Protein AF-A0A511ZM54-F1 (afdb_monomer_lite)

InterPro domains:
  IPR003838 ABC3 transporter permease, C-terminal [PF02687] (112-224)
  IPR050250 Macrolide Exporter MacB [PTHR30572] (3-222)

Secondary structure (DSSP, 8-state):
-BHHHHHHTT--TT-EEEEEETTTTEEEEEEE----B--GGG-SS-S----TTSGGGGGS---------S-SGGGHHHHTT-TTS----HHHHHHHHHHHHHHHHHHHHHHHHHHHHHHHHHHHHHHHHHHHHHHHHHHHHHTTT--TTHHHHHHHHHHHHHHHHHHHHHHHHHHHHHHHHHHHH-SSS-----HHHHHHHHHHHHHHHHHHHHHHHHHHHT------S--

pLDDT: mean 70.39, std 11.82, range [33.19, 90.44]

Sequence (231 aa):
MEESFAEEHHIKVGDELPITDLYNYSGYDPLIVSAISNESSLFPFNSIVVDWSEEIADVLNVSEIFVGTDDVDVLQPIISKIPALHFTTKTAELKEDDQMFQQRYVLVIGTLIILIASASFGILQTLMNDILTQQTSYRITRLLGLTQNGMMSVIVWQAFIFVCYGVVFGLTFGIFFTKLLWFVIDPGSSTFIDSTAVLYTVGVLLVLTLICFILQGYKMSRHPLENTEDS

Foldseek 3Di:
DEPVVCVVVVHDQQDWAWDADPVVRDTDGTDGRHDYDNPCVVCVPHRDDDDCPDPVVVVDDDPDDDDDDPDPVVCVVVCVVCVVDDDDDPVNVVVVVVVVVVVVVCVVVVVVVVVVVVVVVVVVVVLVVVVVVVVVVVVVVVVVPDDDPVVVVVSLVVVVVVVVVVLVVVVVVVVVVVVVVCCVPDVPDDDPPVVVVVVVVSVVVVVVVVVVSVVVVVVVVPPDPPDDPDD

Structure (mmCIF, N/CA/C/O backbone):
data_AF-A0A511ZM54-F1
#
_entry.id   AF-A0A511ZM54-F1
#
loop_
_atom_site.group_PDB
_atom_site.id
_atom_site.type_symbol
_atom_site.label_atom_id
_atom_site.label_alt_id
_atom_site.label_comp_id
_atom_site.label_asym_id
_atom_site.label_entity_id
_atom_site.label_seq_id
_atom_site.pdbx_PDB_ins_code
_atom_site.Cartn_x
_atom_site.Cartn_y
_atom_site.Cartn_z
_atom_site.occupancy
_atom_site.B_iso_or_equiv
_atom_site.auth_seq_id
_atom_site.auth_comp_id
_atom_site.auth_asym_id
_atom_site.auth_atom_id
_atom_site.pdbx_PDB_model_num
ATOM 1 N N . MET A 1 1 ? 12.172 5.860 -28.272 1.00 84.19 1 MET A N 1
ATOM 2 C CA . MET A 1 1 ? 12.480 6.825 -27.195 1.00 84.19 1 MET A CA 1
ATOM 3 C C . MET A 1 1 ? 11.195 7.171 -26.460 1.00 84.19 1 MET A C 1
ATOM 5 O O . MET A 1 1 ? 10.146 7.167 -27.095 1.00 84.19 1 MET A O 1
ATOM 9 N N . GLU A 1 2 ? 11.276 7.406 -25.157 1.00 87.56 2 GLU A N 1
ATOM 10 C CA . GLU A 1 2 ? 10.148 7.801 -24.308 1.00 87.56 2 GLU A CA 1
ATOM 11 C C . GLU A 1 2 ? 9.707 9.247 -24.602 1.00 87.56 2 GLU A C 1
ATOM 13 O O . GLU A 1 2 ? 10.547 10.117 -24.838 1.00 87.56 2 GLU A O 1
ATOM 18 N N . GLU A 1 3 ? 8.396 9.509 -24.602 1.00 85.69 3 GLU A N 1
ATOM 19 C CA . GLU A 1 3 ? 7.835 10.842 -24.883 1.00 85.69 3 GLU A CA 1
ATOM 20 C C . GLU A 1 3 ? 8.269 11.898 -23.852 1.00 85.69 3 GLU A C 1
ATOM 22 O O . GLU A 1 3 ? 8.712 12.978 -24.240 1.00 85.69 3 GLU A O 1
ATOM 27 N N . SER A 1 4 ? 8.239 11.565 -22.558 1.00 83.75 4 SER A N 1
ATOM 28 C CA . SER A 1 4 ? 8.621 12.467 -21.457 1.00 83.75 4 SER A CA 1
ATOM 29 C C . SER A 1 4 ? 10.067 12.976 -21.593 1.00 83.75 4 SER A C 1
ATOM 31 O O . SER A 1 4 ? 10.331 14.175 -21.506 1.00 83.75 4 SER A O 1
ATOM 33 N N . PHE A 1 5 ? 10.995 12.066 -21.894 1.00 85.25 5 PHE A N 1
ATOM 34 C CA . PHE A 1 5 ? 12.412 12.355 -22.084 1.00 85.25 5 PHE A CA 1
ATOM 35 C C . PHE A 1 5 ? 12.670 13.175 -23.355 1.00 85.25 5 PHE A C 1
ATOM 37 O O . PHE A 1 5 ? 13.494 14.091 -23.362 1.00 85.25 5 PHE A O 1
ATOM 44 N N . ALA A 1 6 ? 11.952 12.872 -24.441 1.00 86.75 6 ALA A N 1
ATOM 45 C CA . ALA A 1 6 ? 12.067 13.631 -25.681 1.00 86.75 6 ALA A CA 1
ATOM 46 C C . ALA A 1 6 ? 11.595 15.086 -25.507 1.00 86.75 6 ALA A C 1
ATOM 48 O O . ALA A 1 6 ? 12.240 16.002 -26.021 1.00 86.75 6 ALA A O 1
ATOM 49 N N . GLU A 1 7 ? 10.515 15.314 -24.752 1.00 87.81 7 GLU A N 1
ATOM 50 C CA . GLU A 1 7 ? 10.017 16.659 -24.447 1.00 87.81 7 GLU A CA 1
ATOM 51 C C . GLU A 1 7 ? 10.987 17.460 -23.570 1.00 87.81 7 GLU A C 1
ATOM 53 O O . GLU A 1 7 ? 11.271 18.620 -23.886 1.00 87.81 7 GLU A O 1
ATOM 58 N N . GLU A 1 8 ? 11.532 16.842 -22.516 1.00 88.25 8 GLU A N 1
ATOM 59 C CA . GLU A 1 8 ? 12.492 17.471 -21.598 1.00 88.25 8 GLU A CA 1
ATOM 60 C C . GLU A 1 8 ? 13.767 17.930 -22.320 1.00 88.25 8 GLU A C 1
ATOM 62 O O . GLU A 1 8 ? 14.278 19.024 -22.066 1.00 88.25 8 GLU A O 1
ATOM 67 N N . HIS A 1 9 ? 14.254 17.124 -23.266 1.00 86.94 9 HIS A N 1
ATOM 68 C CA . HIS A 1 9 ? 15.491 17.390 -23.999 1.00 86.94 9 HIS A CA 1
ATOM 69 C C . HIS A 1 9 ? 15.284 18.019 -25.385 1.00 86.94 9 HIS A C 1
ATOM 71 O O . HIS A 1 9 ? 16.256 18.230 -26.111 1.00 86.94 9 HIS A O 1
ATOM 77 N N . HIS A 1 10 ? 14.042 18.361 -25.747 1.00 88.38 10 HIS A N 1
ATOM 78 C CA . HIS A 1 10 ? 13.666 18.933 -27.047 1.00 88.38 10 HIS A CA 1
ATOM 79 C C . HIS A 1 10 ? 14.095 18.094 -28.266 1.00 88.38 10 HIS A C 1
ATOM 81 O O . HIS A 1 10 ? 14.380 18.645 -29.332 1.00 88.38 10 HIS A O 1
ATOM 87 N N . ILE A 1 11 ? 14.113 16.770 -28.113 1.00 89.19 11 ILE A N 1
ATOM 88 C CA . ILE A 1 11 ? 14.537 15.811 -29.138 1.00 89.19 11 ILE A CA 1
ATOM 89 C C . ILE A 1 11 ? 13.359 15.488 -30.062 1.00 89.19 11 ILE A C 1
ATOM 91 O O . ILE A 1 11 ? 12.227 15.293 -29.615 1.00 89.19 11 ILE A O 1
ATOM 95 N N . LYS A 1 12 ? 13.619 15.406 -31.367 1.00 90.44 12 LYS A N 1
ATOM 96 C CA . LYS A 1 12 ? 12.629 15.068 -32.395 1.00 90.44 12 LYS A CA 1
ATOM 97 C C . LYS A 1 12 ? 13.003 13.797 -33.145 1.00 90.44 12 LYS A C 1
ATOM 99 O O . LYS A 1 12 ? 14.149 13.360 -33.172 1.00 90.44 12 LYS A O 1
ATOM 104 N N . VAL A 1 13 ? 12.000 13.206 -33.794 1.00 89.44 13 VAL A N 1
ATOM 105 C CA . VAL A 1 13 ? 12.211 12.100 -34.735 1.00 89.44 13 VAL A CA 1
ATOM 106 C C . VAL A 1 13 ? 13.112 12.578 -35.875 1.00 89.44 13 VAL A C 1
ATOM 108 O O . VAL A 1 13 ? 12.825 13.599 -36.502 1.00 89.44 13 VAL A O 1
ATOM 111 N N . GLY A 1 14 ? 14.173 11.822 -36.144 1.00 86.88 14 GLY A N 1
ATOM 112 C CA . GLY A 1 14 ? 15.202 12.143 -37.131 1.00 86.88 14 GLY A CA 1
ATOM 113 C C . GLY A 1 14 ? 16.436 12.854 -36.573 1.00 86.88 14 GLY A C 1
ATOM 114 O O . GLY A 1 14 ? 17.386 13.032 -37.330 1.00 86.88 14 GLY A O 1
ATOM 115 N N . ASP A 1 15 ? 16.456 13.231 -35.291 1.00 89.56 15 ASP A N 1
ATOM 116 C CA . ASP A 1 15 ? 17.650 13.817 -34.675 1.00 89.56 15 ASP A CA 1
ATOM 117 C C . ASP A 1 15 ? 18.744 12.757 -34.462 1.00 89.56 15 ASP A C 1
ATOM 119 O O . ASP A 1 15 ? 18.457 11.593 -34.169 1.00 89.56 15 ASP A O 1
ATOM 123 N N . GLU A 1 16 ? 20.002 13.178 -34.601 1.00 87.81 16 GLU A N 1
ATOM 124 C CA . GLU A 1 16 ? 21.190 12.359 -34.350 1.00 87.81 16 GLU A CA 1
ATOM 125 C C . GLU A 1 16 ? 21.626 12.489 -32.886 1.00 87.81 16 GLU A C 1
ATOM 127 O O . GLU A 1 16 ? 21.896 13.586 -32.389 1.00 87.81 16 GLU A O 1
ATOM 132 N N . LEU A 1 17 ? 21.719 11.356 -32.193 1.00 85.94 17 LEU A N 1
ATOM 133 C CA . LEU A 1 17 ? 22.135 11.269 -30.801 1.00 85.94 17 LEU A CA 1
ATOM 134 C C . LEU A 1 17 ? 23.557 10.713 -30.719 1.00 85.94 17 LEU A C 1
ATOM 136 O O . LEU A 1 17 ? 23.777 9.548 -31.062 1.00 85.94 17 LEU A O 1
ATOM 140 N N . PRO A 1 18 ? 24.534 11.504 -30.241 1.00 82.38 18 PRO A N 1
ATOM 141 C CA . PRO A 1 18 ? 25.882 11.003 -30.041 1.00 82.38 18 PRO A CA 1
ATOM 142 C C . PRO A 1 18 ? 25.887 9.999 -28.886 1.00 82.38 18 PRO A C 1
ATOM 144 O O . PRO A 1 18 ? 25.498 10.331 -27.763 1.00 82.38 18 PRO A O 1
ATOM 147 N N . ILE A 1 19 ? 26.361 8.781 -29.147 1.00 79.81 19 ILE A N 1
ATOM 148 C CA . ILE A 1 19 ? 26.505 7.748 -28.120 1.00 79.81 19 ILE A CA 1
ATOM 149 C C . ILE A 1 19 ? 27.965 7.643 -27.716 1.00 79.81 19 ILE A C 1
ATOM 151 O O . ILE A 1 19 ? 28.860 7.460 -28.537 1.00 79.81 19 ILE A O 1
ATOM 155 N N . THR A 1 20 ? 28.205 7.786 -26.417 1.00 76.00 20 THR A N 1
ATOM 156 C CA . THR A 1 20 ? 29.534 7.646 -25.828 1.00 76.00 20 THR A CA 1
ATOM 157 C C . THR A 1 20 ? 29.461 6.622 -24.715 1.00 76.00 20 THR A C 1
ATOM 159 O O . THR A 1 20 ? 28.685 6.784 -23.772 1.00 76.00 20 THR A O 1
ATOM 162 N N . ASP A 1 21 ? 30.295 5.590 -24.799 1.00 72.12 21 ASP A N 1
ATOM 163 C CA . ASP A 1 21 ? 30.525 4.717 -23.656 1.00 72.12 21 ASP A CA 1
ATOM 164 C C . ASP A 1 21 ? 31.403 5.456 -22.641 1.00 72.12 21 ASP A C 1
ATOM 166 O O . ASP A 1 21 ? 32.579 5.743 -22.882 1.00 72.12 21 ASP A O 1
ATOM 170 N N . LEU A 1 22 ? 30.803 5.785 -21.497 1.00 67.81 22 LEU A N 1
ATOM 171 C CA . LEU A 1 22 ? 31.453 6.501 -20.403 1.00 67.81 22 LEU A CA 1
ATOM 172 C C . LEU A 1 22 ? 32.563 5.681 -19.726 1.00 67.81 22 LEU A C 1
ATOM 174 O O . LEU A 1 22 ? 33.419 6.269 -19.067 1.00 67.81 22 LEU A O 1
ATOM 178 N N . TYR A 1 23 ? 32.570 4.353 -19.877 1.00 65.38 23 TYR A N 1
ATOM 179 C CA . TYR A 1 23 ? 33.580 3.478 -19.282 1.00 65.38 23 TYR A CA 1
ATOM 180 C C . TYR A 1 23 ? 34.820 3.341 -20.164 1.00 65.38 23 TYR A C 1
ATOM 182 O O . TYR A 1 23 ? 35.939 3.430 -19.658 1.00 65.38 23 TYR A O 1
ATOM 190 N N . ASN A 1 24 ? 34.637 3.167 -21.475 1.00 66.94 24 ASN A N 1
ATOM 191 C CA . ASN A 1 24 ? 35.746 2.979 -22.417 1.00 66.94 24 ASN A CA 1
ATOM 192 C C . ASN A 1 24 ? 36.131 4.249 -23.193 1.00 66.94 24 ASN A C 1
ATOM 194 O O . ASN A 1 24 ? 37.024 4.185 -24.039 1.00 66.94 24 ASN A O 1
ATOM 198 N N . TYR A 1 25 ? 35.468 5.390 -22.942 1.00 66.12 25 TYR A N 1
ATOM 199 C CA . TYR A 1 25 ? 35.649 6.657 -23.677 1.00 66.12 25 TYR A CA 1
ATOM 200 C C . TYR A 1 25 ? 35.646 6.473 -25.204 1.00 66.12 25 TYR A C 1
ATOM 202 O O . TYR A 1 25 ? 36.334 7.180 -25.942 1.00 66.12 25 TYR A O 1
ATOM 210 N N . SER A 1 26 ? 34.885 5.486 -25.672 1.00 68.62 26 SER A N 1
ATOM 211 C CA . SER A 1 26 ? 34.759 5.138 -27.081 1.00 68.62 26 SER A CA 1
ATOM 212 C C . SER A 1 26 ? 33.473 5.769 -27.604 1.00 68.62 26 SER A C 1
ATOM 214 O O . SER A 1 26 ? 32.405 5.607 -27.007 1.00 68.62 26 SER A O 1
ATOM 216 N N . GLY A 1 27 ? 33.602 6.567 -28.664 1.00 72.81 27 GLY A N 1
ATOM 217 C CA . GLY A 1 27 ? 32.464 7.147 -29.369 1.00 72.81 27 GLY A CA 1
ATOM 218 C C . GLY A 1 27 ? 31.959 6.159 -30.410 1.00 72.81 27 GLY A C 1
ATOM 219 O O . GLY A 1 27 ? 32.766 5.630 -31.172 1.00 72.81 27 GLY A O 1
ATOM 220 N N . TYR A 1 28 ? 30.652 5.924 -30.421 1.00 78.19 28 TYR A N 1
ATOM 221 C CA . TYR A 1 28 ? 29.984 5.135 -31.453 1.00 78.19 28 TYR A CA 1
ATOM 222 C C . TYR A 1 28 ? 29.366 6.062 -32.490 1.00 78.19 28 TYR A C 1
ATOM 224 O O . TYR A 1 28 ? 29.209 7.266 -32.246 1.00 78.19 28 TYR A O 1
ATOM 232 N N . ASP A 1 29 ? 29.005 5.492 -33.637 1.00 80.81 29 ASP A N 1
ATOM 233 C CA . ASP A 1 29 ? 28.246 6.224 -34.638 1.00 80.81 29 ASP A CA 1
ATOM 234 C C . ASP A 1 29 ? 26.949 6.776 -34.018 1.00 80.81 29 ASP A C 1
ATOM 236 O O . ASP A 1 29 ? 26.305 6.110 -33.195 1.00 80.81 29 ASP A O 1
ATOM 240 N N . PRO A 1 30 ? 26.585 8.030 -34.341 1.00 82.19 30 PRO A N 1
ATOM 241 C CA . PRO A 1 30 ? 25.407 8.653 -33.766 1.00 82.19 30 PRO A CA 1
ATOM 242 C C . PRO A 1 30 ? 24.147 7.891 -34.188 1.00 82.19 30 PRO A C 1
ATOM 244 O O . PRO A 1 30 ? 23.943 7.604 -35.367 1.00 82.19 30 PRO A O 1
ATOM 247 N N . LEU A 1 31 ? 23.277 7.594 -33.221 1.00 85.56 31 LEU A N 1
ATOM 248 C CA . LEU A 1 31 ? 22.010 6.918 -33.489 1.00 85.56 31 LEU A CA 1
ATOM 249 C C . LEU A 1 31 ? 20.928 7.915 -33.881 1.00 85.56 31 LEU A C 1
ATOM 251 O O . LEU A 1 31 ? 20.787 8.972 -33.271 1.00 85.56 31 LEU A O 1
ATOM 255 N N . ILE A 1 32 ? 20.111 7.543 -34.862 1.00 87.31 32 ILE A N 1
ATOM 256 C CA . ILE A 1 32 ? 18.987 8.364 -35.312 1.00 87.31 32 ILE A CA 1
ATOM 257 C C . ILE A 1 32 ? 17.732 8.007 -34.516 1.00 87.31 32 ILE A C 1
ATOM 259 O O . ILE A 1 32 ? 17.353 6.838 -34.386 1.00 87.31 32 ILE A O 1
ATOM 263 N N . VAL A 1 33 ? 17.026 9.028 -34.033 1.00 89.81 33 VAL A N 1
ATOM 264 C CA . VAL A 1 33 ? 15.734 8.848 -33.364 1.00 89.81 33 VAL A CA 1
ATOM 265 C C . VAL A 1 33 ? 14.691 8.376 -34.372 1.00 89.81 33 VAL A C 1
ATOM 267 O O . VAL A 1 33 ? 14.138 9.165 -35.135 1.00 89.81 33 VAL A O 1
ATOM 270 N N . SER A 1 34 ? 14.394 7.078 -34.352 1.00 87.38 34 SER A N 1
ATOM 271 C CA . SER A 1 34 ? 13.437 6.466 -35.282 1.00 87.38 34 SER A CA 1
ATOM 272 C C . SER A 1 34 ? 11.976 6.674 -34.872 1.00 87.38 34 SER A C 1
ATOM 274 O O . SER A 1 34 ? 11.118 6.894 -35.724 1.00 87.38 34 SER A O 1
ATOM 276 N N . ALA A 1 35 ? 11.675 6.614 -33.571 1.00 86.19 35 ALA A N 1
ATOM 277 C CA . ALA A 1 35 ? 10.316 6.763 -33.054 1.00 86.19 35 ALA A CA 1
ATOM 278 C C . ALA A 1 3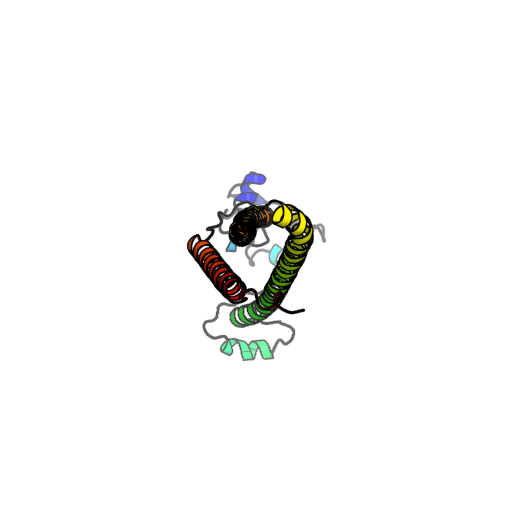5 ? 10.288 7.248 -31.596 1.00 86.19 35 ALA A C 1
ATOM 280 O O . ALA A 1 35 ? 11.153 6.897 -30.780 1.00 86.19 35 ALA A O 1
ATOM 281 N N . ILE A 1 36 ? 9.242 8.010 -31.270 1.00 87.88 36 ILE A N 1
ATOM 282 C CA . ILE A 1 36 ? 8.901 8.457 -29.915 1.00 87.88 36 ILE A CA 1
ATOM 283 C C . ILE A 1 36 ? 7.587 7.770 -29.518 1.00 87.88 36 ILE A C 1
ATOM 285 O O . ILE A 1 36 ? 6.642 7.762 -30.306 1.00 87.88 36 ILE A O 1
ATOM 289 N N . SER A 1 37 ? 7.546 7.150 -28.337 1.00 85.25 37 SER A N 1
ATOM 290 C CA . SER A 1 37 ? 6.389 6.406 -27.826 1.00 85.25 37 SER A CA 1
ATOM 291 C C . SER A 1 37 ? 6.132 6.737 -26.354 1.00 85.25 37 SER A C 1
ATOM 293 O O . SER A 1 37 ? 7.070 6.959 -25.592 1.00 85.25 37 SER A O 1
ATOM 295 N N . ASN A 1 38 ? 4.857 6.735 -25.961 1.00 82.00 38 ASN A N 1
ATOM 296 C CA . ASN A 1 38 ? 4.382 6.900 -24.578 1.00 82.00 38 ASN A CA 1
ATOM 297 C C . ASN A 1 38 ? 3.969 5.559 -23.946 1.00 82.00 38 ASN A C 1
ATOM 299 O O . ASN A 1 38 ? 3.220 5.483 -22.976 1.00 82.00 38 ASN A O 1
ATOM 303 N N . GLU A 1 39 ? 4.369 4.451 -24.559 1.00 79.75 39 GLU A N 1
ATOM 304 C CA . GLU A 1 39 ? 4.009 3.139 -24.055 1.00 79.75 39 GLU A CA 1
ATOM 305 C C . GLU A 1 39 ? 4.904 2.778 -22.862 1.00 79.75 39 GLU A C 1
ATOM 307 O O . GLU A 1 39 ? 6.053 2.372 -23.027 1.00 79.75 39 GLU A O 1
ATOM 312 N N . SER A 1 40 ? 4.372 2.926 -21.646 1.00 70.62 40 SER A N 1
ATOM 313 C CA . SER A 1 40 ? 5.115 2.715 -20.394 1.00 70.62 40 SER A CA 1
ATOM 314 C C . SER A 1 40 ? 5.677 1.299 -20.233 1.00 70.62 40 SER A C 1
ATOM 316 O O . SER A 1 40 ? 6.699 1.117 -19.577 1.00 70.62 40 SER A O 1
ATOM 318 N N . SER A 1 41 ? 5.080 0.290 -20.878 1.00 72.62 41 SER A N 1
ATOM 319 C CA . SER A 1 41 ? 5.619 -1.078 -20.908 1.00 72.62 41 SER A CA 1
ATOM 320 C C . SER A 1 41 ? 6.934 -1.208 -21.675 1.00 72.62 41 SER A C 1
ATOM 322 O O . SER A 1 41 ? 7.675 -2.154 -21.418 1.00 72.62 41 SER A O 1
ATOM 324 N N . LEU A 1 42 ? 7.243 -0.285 -22.591 1.00 71.06 42 LEU A N 1
ATOM 325 C CA . LEU A 1 42 ? 8.518 -0.265 -23.317 1.00 71.06 42 LEU A CA 1
ATOM 326 C C . LEU A 1 42 ? 9.633 0.434 -22.528 1.00 71.06 42 LEU A C 1
ATOM 328 O O . LEU A 1 42 ? 10.807 0.237 -22.834 1.00 71.06 42 LEU A O 1
ATOM 332 N N . PHE A 1 43 ? 9.272 1.224 -21.514 1.00 77.50 43 PHE A N 1
ATOM 333 C CA . PHE A 1 43 ? 10.185 2.088 -20.762 1.00 77.50 43 PHE A CA 1
ATOM 334 C C . PHE A 1 43 ? 10.044 1.909 -19.235 1.00 77.50 43 PHE A C 1
ATOM 336 O O . PHE A 1 43 ? 9.878 2.893 -18.519 1.00 77.50 43 PHE A O 1
ATOM 343 N N . PRO A 1 44 ? 10.100 0.677 -18.680 1.00 66.19 44 PRO A N 1
ATOM 344 C CA . PRO A 1 44 ? 9.903 0.476 -17.242 1.00 66.19 44 PRO A CA 1
ATOM 345 C C . PRO A 1 44 ? 11.028 1.085 -16.389 1.00 66.19 44 PRO A C 1
ATOM 347 O O . PRO A 1 44 ? 10.778 1.530 -15.273 1.00 66.19 44 PRO A O 1
ATOM 350 N N . PHE A 1 45 ? 12.262 1.109 -16.909 1.00 66.19 45 PHE A N 1
ATOM 351 C CA . PHE A 1 45 ? 13.442 1.634 -16.204 1.00 66.19 45 PHE A CA 1
ATOM 352 C C . PHE A 1 45 ? 14.367 2.488 -17.087 1.00 66.19 45 PHE A C 1
ATOM 354 O O . PHE A 1 45 ? 15.339 3.052 -16.587 1.00 66.19 45 PHE A O 1
ATOM 361 N N . ASN A 1 46 ? 14.079 2.585 -18.389 1.00 76.88 46 ASN A N 1
ATOM 362 C CA . ASN A 1 46 ? 14.955 3.199 -19.384 1.00 76.88 46 ASN A CA 1
ATOM 363 C C . ASN A 1 46 ? 14.131 4.121 -20.282 1.00 76.88 46 ASN A C 1
ATOM 365 O O . ASN A 1 46 ? 13.045 3.730 -20.682 1.00 76.88 46 ASN A O 1
ATOM 369 N N . SER A 1 47 ? 14.682 5.263 -20.697 1.00 80.75 47 SER A N 1
ATOM 370 C CA . SER A 1 47 ? 13.998 6.204 -21.606 1.00 80.75 47 SER A CA 1
ATOM 371 C C . SER A 1 47 ? 14.352 6.007 -23.089 1.00 80.75 47 SER A C 1
ATOM 373 O O . SER A 1 47 ? 13.774 6.632 -23.985 1.00 80.75 47 SER A O 1
ATOM 375 N N . ILE A 1 48 ? 15.313 5.124 -23.382 1.00 83.31 48 ILE A N 1
ATOM 376 C CA . ILE A 1 48 ? 15.794 4.832 -24.735 1.00 83.31 48 ILE A CA 1
ATOM 377 C C . ILE A 1 48 ? 15.810 3.318 -24.936 1.00 83.31 48 ILE A C 1
ATOM 379 O O . ILE A 1 48 ? 16.337 2.576 -24.110 1.00 83.31 48 ILE A O 1
ATOM 383 N N . VAL A 1 49 ? 15.239 2.882 -26.059 1.00 84.38 49 VAL A N 1
ATOM 384 C CA . VAL A 1 49 ? 15.326 1.509 -26.560 1.00 84.38 49 VAL A CA 1
ATOM 385 C C . VAL A 1 49 ? 16.070 1.560 -27.883 1.00 84.38 49 VAL A C 1
ATOM 387 O O . VAL A 1 49 ? 15.806 2.442 -28.704 1.00 84.38 49 VAL A O 1
ATOM 390 N N . VAL A 1 50 ? 16.996 0.627 -28.053 1.00 83.88 50 VAL A N 1
ATOM 391 C CA . VAL A 1 50 ? 17.841 0.486 -29.237 1.00 83.88 50 VAL A CA 1
ATOM 392 C C . VAL A 1 50 ? 17.612 -0.907 -29.803 1.00 83.88 50 VAL A C 1
ATOM 394 O O . VAL A 1 50 ? 17.363 -1.848 -29.046 1.00 83.88 50 VAL A O 1
ATOM 397 N N . ASP A 1 51 ? 17.659 -1.025 -31.126 1.00 83.19 51 ASP A N 1
ATOM 398 C CA . ASP A 1 51 ? 17.623 -2.326 -31.780 1.00 83.19 51 ASP A CA 1
ATOM 399 C C . ASP A 1 51 ? 18.895 -3.126 -31.453 1.00 83.19 51 ASP A C 1
ATOM 401 O O . ASP A 1 51 ? 20.006 -2.597 -31.443 1.00 83.19 51 ASP A O 1
ATOM 405 N N . TRP A 1 52 ? 18.729 -4.423 -31.218 1.00 80.62 52 TRP A N 1
ATOM 406 C CA . TRP A 1 52 ? 19.834 -5.352 -30.998 1.00 80.62 52 TRP A CA 1
ATOM 407 C C . TRP A 1 52 ? 20.742 -5.509 -32.225 1.00 80.62 52 TRP A C 1
ATOM 409 O O . TRP A 1 52 ? 21.824 -6.071 -32.098 1.00 80.62 52 TRP A O 1
ATOM 419 N N . SER A 1 53 ? 20.322 -5.043 -33.407 1.00 81.38 53 SER A N 1
ATOM 420 C CA . SER A 1 53 ? 21.159 -5.041 -34.613 1.00 81.38 53 SER A CA 1
ATOM 421 C C . SER A 1 53 ? 22.244 -3.959 -34.646 1.00 81.38 53 SER A C 1
ATOM 423 O O . SER A 1 53 ? 23.081 -3.993 -35.546 1.00 81.38 53 SER A O 1
ATOM 425 N N . GLU A 1 54 ? 22.209 -2.982 -33.738 1.00 81.88 54 GLU A N 1
ATOM 426 C CA . GLU A 1 54 ? 23.165 -1.868 -33.704 1.00 81.88 54 GLU A CA 1
ATOM 427 C C . GLU A 1 54 ? 24.493 -2.259 -33.038 1.00 81.88 54 GLU A C 1
ATOM 429 O O . GLU A 1 54 ? 24.510 -3.027 -32.080 1.00 81.88 54 GLU A O 1
ATOM 434 N N . GLU A 1 55 ? 25.610 -1.664 -33.474 1.00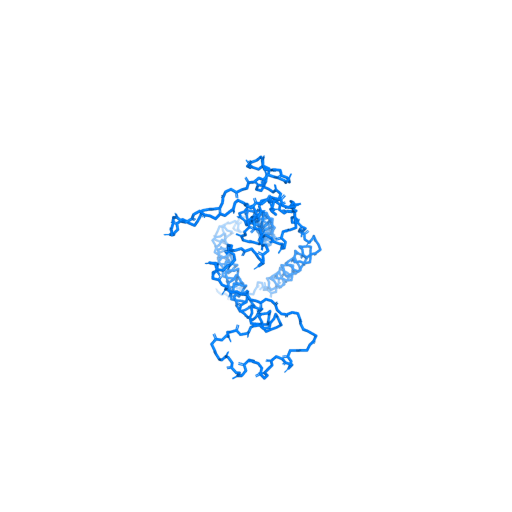 78.38 55 GLU A N 1
ATOM 435 C CA . GLU A 1 55 ? 26.957 -1.956 -32.937 1.00 78.38 55 GLU A CA 1
ATOM 436 C C . GLU A 1 55 ? 27.057 -1.699 -31.425 1.00 78.38 55 GLU A C 1
ATOM 438 O O . GLU A 1 55 ? 27.768 -2.396 -30.701 1.00 78.38 55 GLU A O 1
ATOM 443 N N . ILE A 1 56 ? 26.286 -0.737 -30.911 1.00 75.69 56 ILE A N 1
ATOM 444 C CA . ILE A 1 56 ? 26.268 -0.445 -29.476 1.00 75.69 56 ILE A CA 1
ATOM 445 C C . ILE A 1 56 ? 25.698 -1.596 -28.639 1.00 75.69 56 ILE A C 1
ATOM 447 O O . ILE A 1 56 ? 26.003 -1.684 -27.450 1.00 75.69 56 ILE A O 1
ATOM 451 N N . ALA A 1 57 ? 24.892 -2.480 -29.234 1.00 75.88 57 ALA A N 1
ATOM 452 C CA . ALA A 1 57 ? 24.309 -3.619 -28.541 1.00 75.88 57 ALA A CA 1
ATOM 453 C C . ALA A 1 57 ? 25.368 -4.667 -28.161 1.00 75.88 57 ALA A C 1
ATOM 455 O O . ALA A 1 57 ? 25.221 -5.321 -27.131 1.00 75.88 57 ALA A O 1
ATOM 456 N N . ASP A 1 58 ? 26.475 -4.761 -28.908 1.00 75.06 58 ASP A N 1
ATOM 457 C CA . ASP A 1 58 ? 27.571 -5.702 -28.628 1.00 75.06 58 ASP A CA 1
ATOM 458 C C . ASP A 1 58 ? 28.322 -5.381 -27.324 1.00 75.06 58 ASP A C 1
ATOM 460 O O . ASP A 1 58 ? 28.956 -6.254 -26.727 1.00 75.06 58 ASP A O 1
ATOM 464 N N . VAL A 1 59 ? 28.253 -4.128 -26.864 1.00 72.06 59 VAL A N 1
ATOM 465 C CA . VAL A 1 59 ? 28.914 -3.668 -25.630 1.00 72.06 59 VAL A CA 1
ATOM 466 C C . VAL A 1 59 ? 27.966 -3.690 -24.429 1.00 72.06 59 VAL A C 1
ATOM 468 O O . VAL A 1 59 ? 28.403 -3.635 -23.276 1.00 72.06 59 VAL A O 1
ATOM 471 N N . LEU A 1 60 ? 26.662 -3.829 -24.670 1.00 72.75 60 LEU A N 1
ATOM 472 C CA . LEU A 1 60 ? 25.676 -3.971 -23.609 1.00 72.75 60 LEU A CA 1
ATOM 473 C C . LEU A 1 60 ? 25.675 -5.410 -23.084 1.00 72.75 60 LEU A C 1
ATOM 475 O O . LEU A 1 60 ? 25.476 -6.378 -23.817 1.00 72.75 60 LEU A O 1
ATOM 479 N N . ASN A 1 61 ? 25.851 -5.562 -21.771 1.00 68.50 61 ASN A N 1
ATOM 480 C CA . ASN A 1 61 ? 25.667 -6.859 -21.132 1.00 68.50 61 ASN A CA 1
ATOM 481 C C . ASN A 1 61 ? 24.194 -7.270 -21.222 1.00 68.50 61 ASN A C 1
ATOM 483 O O . ASN A 1 61 ? 23.321 -6.596 -20.673 1.00 68.50 61 ASN A O 1
ATOM 487 N N . VAL A 1 62 ? 23.933 -8.411 -21.860 1.00 68.31 62 VAL A N 1
ATOM 488 C CA . VAL A 1 62 ? 22.608 -9.038 -21.869 1.00 68.31 62 VAL A CA 1
ATOM 489 C C . VAL A 1 62 ? 22.260 -9.455 -20.440 1.00 68.31 62 VAL A C 1
ATOM 491 O O . VAL A 1 62 ? 22.856 -10.388 -19.900 1.00 68.31 62 VAL A O 1
ATOM 494 N N . SER A 1 63 ? 21.300 -8.772 -19.820 1.00 68.00 63 SER A N 1
ATOM 495 C CA . SER A 1 63 ? 20.792 -9.146 -18.497 1.00 68.00 63 SER A CA 1
ATOM 496 C C . SER A 1 63 ? 19.652 -10.157 -18.579 1.00 68.00 63 SER A C 1
ATOM 498 O O . SER A 1 63 ? 19.573 -11.059 -17.750 1.00 68.00 63 SER A O 1
ATOM 500 N N . GLU A 1 64 ? 18.773 -10.014 -19.573 1.00 71.12 64 GLU A N 1
ATOM 501 C CA . GLU A 1 64 ? 17.533 -10.778 -19.675 1.00 71.12 64 GLU A CA 1
ATOM 502 C C . GLU A 1 64 ? 17.144 -11.009 -21.140 1.00 71.12 64 GLU A C 1
ATOM 504 O O . GLU A 1 64 ? 17.354 -10.149 -21.997 1.00 71.12 64 GLU A O 1
ATOM 509 N N . ILE A 1 65 ? 16.582 -12.186 -21.432 1.00 74.94 65 ILE A N 1
ATOM 510 C CA . ILE A 1 65 ? 16.106 -12.563 -22.766 1.00 74.94 65 ILE A CA 1
ATOM 511 C C . ILE A 1 65 ? 14.680 -13.086 -22.635 1.00 74.94 65 ILE A C 1
ATOM 513 O O . ILE A 1 65 ? 14.438 -14.112 -21.997 1.00 74.94 65 ILE A O 1
ATOM 517 N N . PHE A 1 66 ? 13.741 -12.415 -23.296 1.00 75.12 66 PHE A N 1
ATOM 518 C CA . PHE A 1 66 ? 12.351 -12.850 -23.351 1.00 75.12 66 PHE A CA 1
ATOM 519 C C . PHE A 1 66 ? 12.143 -13.816 -24.515 1.00 75.12 66 PHE A C 1
ATOM 521 O O . PHE A 1 66 ? 12.396 -13.484 -25.672 1.00 75.12 66 PHE A O 1
ATOM 528 N N . VAL A 1 67 ? 11.643 -15.013 -24.212 1.00 77.38 67 VAL A N 1
ATOM 529 C CA . VAL A 1 67 ? 11.285 -16.017 -25.219 1.00 77.38 67 VAL A CA 1
ATOM 530 C C . VAL A 1 67 ? 9.784 -16.264 -25.153 1.00 77.38 67 VAL A C 1
ATOM 532 O O . VAL A 1 67 ? 9.269 -16.761 -24.153 1.00 77.38 67 VAL A O 1
ATOM 535 N N . GLY A 1 68 ? 9.076 -15.918 -26.228 1.00 76.56 68 GLY A N 1
ATOM 536 C CA . GLY A 1 68 ? 7.671 -16.273 -26.397 1.00 76.56 68 GLY A CA 1
ATOM 537 C C . GLY A 1 68 ? 7.548 -17.724 -26.852 1.00 76.56 68 GLY A C 1
ATOM 538 O O . GLY A 1 68 ? 7.988 -18.061 -27.948 1.00 76.56 68 GLY A O 1
ATOM 539 N N . THR A 1 69 ? 6.958 -18.579 -26.021 1.00 75.81 69 THR A N 1
ATOM 540 C CA . THR A 1 69 ? 6.615 -19.959 -26.387 1.00 75.81 69 THR A CA 1
ATOM 541 C C . THR A 1 69 ? 5.231 -20.307 -25.856 1.00 75.81 69 THR A C 1
ATOM 543 O O . THR A 1 69 ? 4.876 -19.906 -24.746 1.00 75.81 69 THR A O 1
ATOM 546 N N . ASP A 1 70 ? 4.463 -21.063 -26.638 1.00 75.62 70 ASP A N 1
ATOM 547 C CA . ASP A 1 70 ? 3.177 -21.619 -26.202 1.00 75.62 70 ASP A CA 1
ATOM 548 C C . ASP A 1 70 ? 3.374 -22.807 -25.245 1.00 75.62 70 ASP A C 1
ATOM 550 O O . ASP A 1 70 ? 2.505 -23.102 -24.425 1.00 75.62 70 ASP A O 1
ATOM 554 N N . ASP A 1 71 ? 4.529 -23.476 -25.335 1.00 74.69 71 ASP A N 1
ATOM 555 C CA . ASP A 1 71 ? 4.875 -24.647 -24.536 1.00 74.69 71 ASP A CA 1
ATOM 556 C C . ASP A 1 71 ? 6.281 -24.495 -23.933 1.00 74.69 71 ASP A C 1
ATOM 558 O O . ASP A 1 71 ? 7.292 -24.385 -24.636 1.00 74.69 71 ASP A O 1
ATOM 562 N N . VAL A 1 72 ? 6.334 -24.453 -22.601 1.00 70.31 72 VAL A N 1
ATOM 563 C CA . VAL A 1 72 ? 7.565 -24.285 -21.815 1.00 70.31 72 VAL A CA 1
ATOM 564 C C . VAL A 1 72 ? 8.385 -25.581 -21.800 1.00 70.31 72 VAL A C 1
ATOM 566 O O . VAL A 1 72 ? 9.610 -25.535 -21.658 1.00 70.31 72 VAL A O 1
ATOM 569 N N . ASP A 1 73 ? 7.752 -26.737 -22.019 1.00 74.19 73 ASP A N 1
ATOM 570 C CA . ASP A 1 73 ? 8.421 -28.041 -21.988 1.00 74.19 73 ASP A CA 1
ATOM 571 C C . ASP A 1 73 ? 9.412 -28.205 -23.150 1.00 74.19 73 ASP A C 1
ATOM 573 O O . ASP A 1 73 ? 10.428 -28.896 -23.028 1.00 74.19 73 ASP A O 1
ATOM 577 N N . VAL A 1 74 ? 9.193 -27.482 -24.253 1.00 74.38 74 VAL A N 1
ATOM 578 C CA . VAL A 1 74 ? 10.096 -27.439 -25.415 1.00 74.38 74 VAL A CA 1
ATOM 579 C C . VAL A 1 74 ? 11.455 -26.816 -25.064 1.00 74.38 74 VAL A C 1
ATOM 581 O O . VAL A 1 74 ? 12.470 -27.151 -25.680 1.00 74.38 74 VAL A O 1
ATOM 584 N N . LEU A 1 75 ? 11.509 -25.954 -24.043 1.00 72.69 75 LEU A N 1
ATOM 585 C CA . LEU A 1 75 ? 12.739 -25.286 -23.611 1.00 72.69 75 LEU A CA 1
ATOM 586 C C . LEU A 1 75 ? 13.551 -26.120 -22.606 1.00 72.69 75 LEU A C 1
ATOM 588 O O . LEU A 1 75 ? 14.762 -25.933 -22.515 1.00 72.69 75 LEU A O 1
ATOM 592 N N . GLN A 1 76 ? 12.949 -27.102 -21.924 1.00 72.56 76 GLN A N 1
ATOM 593 C CA . GLN A 1 76 ? 13.620 -27.995 -20.958 1.00 72.56 76 GLN A CA 1
ATOM 594 C C . GLN A 1 76 ? 14.929 -28.643 -21.462 1.00 72.56 76 GLN A C 1
ATOM 596 O O . GLN A 1 76 ? 15.940 -28.596 -20.752 1.00 72.56 76 GLN A O 1
ATOM 601 N N . PRO A 1 77 ? 15.000 -29.208 -22.685 1.00 73.44 77 PRO A N 1
ATOM 602 C CA . PRO A 1 77 ? 16.251 -29.765 -23.200 1.00 73.44 77 PRO A CA 1
ATOM 603 C C . PRO A 1 77 ? 17.335 -28.706 -23.458 1.00 73.44 77 PRO A C 1
ATOM 605 O O . PRO A 1 77 ? 18.519 -29.038 -23.408 1.00 73.44 77 PRO A O 1
ATOM 608 N N . ILE A 1 78 ? 16.967 -27.446 -23.704 1.00 72.50 78 ILE A N 1
ATOM 609 C CA . ILE A 1 78 ? 17.909 -26.325 -23.859 1.00 72.50 78 ILE A CA 1
ATOM 610 C C . ILE A 1 78 ? 18.385 -25.856 -22.478 1.00 72.50 78 ILE A C 1
ATOM 612 O O . ILE A 1 78 ? 19.589 -25.702 -22.272 1.00 72.50 78 ILE A O 1
ATOM 616 N N . ILE A 1 79 ? 17.463 -25.755 -21.515 1.00 68.56 79 ILE A N 1
ATOM 617 C CA . ILE A 1 79 ? 17.737 -25.419 -20.109 1.00 68.56 79 ILE A CA 1
ATOM 618 C C . ILE A 1 79 ? 18.770 -26.386 -19.519 1.00 68.56 79 ILE A C 1
ATOM 620 O O . ILE A 1 79 ? 19.773 -25.970 -18.945 1.00 68.56 79 ILE A O 1
ATOM 624 N N . SER A 1 80 ? 18.588 -27.691 -19.742 1.00 69.88 80 SER A N 1
ATOM 625 C CA . SER A 1 80 ? 19.505 -28.719 -19.228 1.00 69.88 80 SER A CA 1
ATOM 626 C C . SER A 1 80 ? 20.935 -28.627 -19.781 1.00 69.88 80 SER A C 1
ATOM 628 O O . SER A 1 80 ? 21.874 -29.108 -19.146 1.00 69.88 80 SER A O 1
ATOM 630 N N . LYS A 1 81 ? 21.121 -28.013 -20.958 1.00 78.38 81 LYS A N 1
ATOM 631 C CA . LYS A 1 81 ? 22.428 -27.875 -21.617 1.00 78.38 81 LYS A CA 1
ATOM 632 C C . LYS A 1 81 ? 23.197 -26.632 -21.176 1.00 78.38 81 LYS A C 1
ATOM 634 O O . LYS A 1 81 ? 24.411 -26.600 -21.366 1.00 78.38 81 LYS A O 1
ATOM 639 N N . ILE A 1 82 ? 22.525 -25.636 -20.598 1.00 73.44 82 ILE A N 1
ATOM 640 C CA . ILE A 1 82 ? 23.138 -24.370 -20.176 1.00 73.44 82 ILE A CA 1
ATOM 641 C C . ILE A 1 82 ? 22.756 -24.087 -18.713 1.00 73.44 82 ILE A C 1
ATOM 643 O O . ILE A 1 82 ? 21.941 -23.210 -18.440 1.00 73.44 82 ILE A O 1
ATOM 647 N N . PRO A 1 83 ? 23.361 -24.800 -17.743 1.00 61.81 83 PRO A N 1
ATOM 648 C CA . PRO A 1 83 ? 23.034 -24.653 -16.321 1.00 61.81 83 PRO A CA 1
ATOM 649 C C . PRO A 1 83 ? 23.447 -23.300 -15.714 1.00 61.81 83 PRO A C 1
ATOM 651 O O . PRO A 1 83 ? 23.124 -23.031 -14.563 1.00 61.81 83 PRO A O 1
ATOM 654 N N . ALA A 1 84 ? 24.172 -22.460 -16.461 1.00 60.53 84 ALA A N 1
ATOM 655 C CA . ALA A 1 84 ? 24.526 -21.098 -16.058 1.00 60.53 84 ALA A CA 1
ATOM 656 C C . ALA A 1 84 ? 23.411 -20.070 -16.331 1.00 60.53 84 ALA A C 1
ATOM 658 O O . ALA A 1 84 ? 23.500 -18.945 -15.846 1.00 60.53 84 ALA A O 1
ATOM 659 N N . LEU A 1 85 ? 22.384 -20.429 -17.112 1.00 59.50 85 LEU A N 1
ATOM 660 C CA . LEU A 1 85 ? 21.263 -19.544 -17.409 1.00 59.50 85 LEU A CA 1
ATOM 661 C C . LEU A 1 85 ? 20.133 -19.805 -16.406 1.00 59.50 85 LEU A C 1
ATOM 663 O O . LEU A 1 85 ? 19.598 -20.912 -16.328 1.00 59.50 85 LEU A O 1
ATOM 667 N N . HIS A 1 86 ? 19.766 -18.779 -15.643 1.00 58.41 86 HIS A N 1
ATOM 668 C CA . HIS A 1 86 ? 18.578 -18.815 -14.799 1.00 58.41 86 HIS A CA 1
ATOM 669 C C . HIS A 1 86 ? 17.354 -18.563 -15.679 1.00 58.41 86 HIS A C 1
ATOM 671 O O . HIS A 1 86 ? 17.150 -17.456 -16.166 1.00 58.41 86 HIS A O 1
ATOM 677 N N . PHE A 1 87 ? 16.566 -19.609 -15.918 1.00 59.16 87 PHE A N 1
ATOM 678 C CA . PHE A 1 87 ? 15.305 -19.492 -16.638 1.00 59.16 87 PHE A CA 1
ATOM 679 C C . PHE A 1 87 ? 14.178 -19.312 -15.641 1.00 59.16 87 PHE A C 1
ATOM 681 O O . PHE A 1 87 ? 13.909 -20.213 -14.842 1.00 59.16 87 PHE A O 1
ATOM 688 N N . THR A 1 88 ? 13.477 -18.192 -15.749 1.00 55.28 88 THR A N 1
ATOM 689 C CA . THR A 1 88 ? 12.272 -17.967 -14.967 1.00 55.28 88 THR A CA 1
ATOM 690 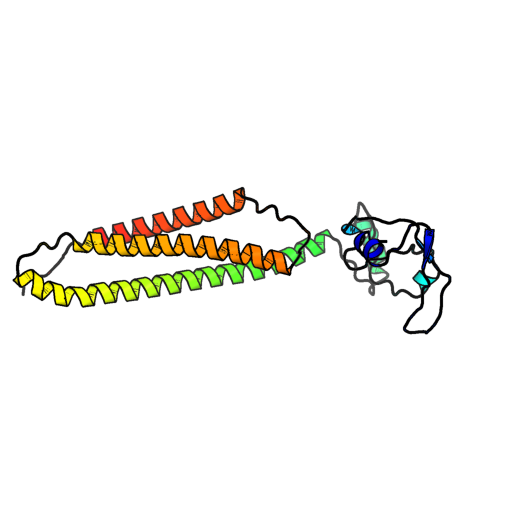C C . THR A 1 88 ? 11.075 -17.910 -15.895 1.00 55.28 88 THR A C 1
ATOM 692 O O . THR A 1 88 ? 11.071 -17.236 -16.921 1.00 55.28 88 THR A O 1
ATOM 695 N N . THR A 1 89 ? 10.054 -18.706 -15.582 1.00 57.41 89 THR A N 1
ATOM 696 C CA . THR A 1 89 ? 8.779 -18.632 -16.295 1.00 57.41 89 THR A CA 1
ATOM 697 C C 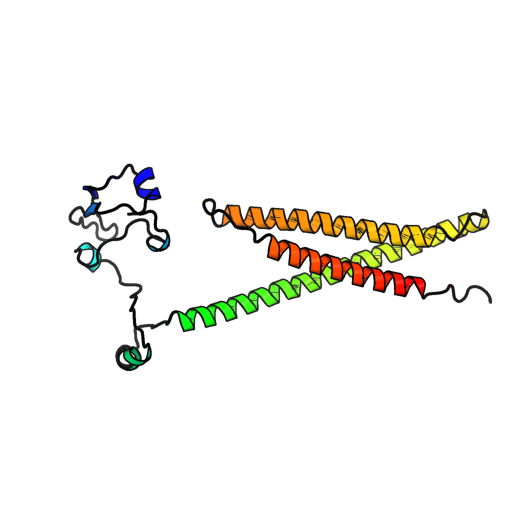. THR A 1 89 ? 7.912 -17.615 -15.575 1.00 57.41 89 THR A C 1
ATOM 699 O O . THR A 1 89 ? 7.761 -17.703 -14.357 1.00 57.41 89 THR A O 1
ATOM 702 N N . LYS A 1 90 ? 7.261 -16.720 -16.322 1.00 52.44 90 LYS A N 1
ATOM 703 C CA . LYS A 1 90 ? 6.323 -15.719 -15.787 1.00 52.44 90 LYS A CA 1
ATOM 704 C C . LYS A 1 90 ? 5.288 -16.315 -14.814 1.00 52.44 90 LYS A C 1
ATOM 706 O O . LYS A 1 90 ? 4.864 -15.666 -13.870 1.00 52.44 90 LYS A O 1
ATOM 711 N N . THR A 1 91 ? 4.886 -17.572 -15.010 1.00 53.09 91 THR A N 1
ATOM 712 C CA . THR A 1 91 ? 3.944 -18.291 -14.132 1.00 53.09 91 THR A CA 1
ATOM 713 C C . THR A 1 91 ? 4.549 -18.761 -12.806 1.00 53.09 91 THR A C 1
ATOM 715 O O . THR A 1 91 ? 3.820 -18.877 -11.822 1.00 53.09 91 THR A O 1
ATOM 718 N N . ALA A 1 92 ? 5.853 -19.041 -12.764 1.00 53.94 92 ALA A N 1
ATOM 719 C CA . ALA A 1 92 ? 6.573 -19.426 -11.554 1.00 53.94 92 ALA A CA 1
ATOM 720 C C . ALA A 1 92 ? 6.901 -18.193 -10.697 1.00 53.94 92 ALA A C 1
ATOM 722 O O . ALA A 1 92 ? 6.636 -18.215 -9.498 1.00 53.94 92 ALA A O 1
ATOM 723 N N . GLU A 1 93 ? 7.341 -17.101 -11.330 1.00 51.59 93 GLU A N 1
ATOM 724 C CA . GLU A 1 93 ? 7.564 -15.793 -10.695 1.00 51.59 93 GLU A CA 1
ATOM 725 C C . GLU A 1 93 ? 6.304 -15.267 -10.010 1.00 51.59 93 GLU A C 1
ATOM 727 O O . GLU A 1 93 ? 6.327 -14.986 -8.819 1.00 51.59 93 GLU A O 1
ATOM 732 N N . LEU A 1 94 ? 5.166 -15.244 -10.713 1.00 52.00 94 LEU A N 1
ATOM 733 C CA . LEU A 1 94 ? 3.903 -14.768 -10.137 1.00 52.00 94 LEU A CA 1
ATOM 734 C C . LEU A 1 94 ? 3.448 -15.593 -8.925 1.00 52.00 94 LEU A C 1
ATOM 736 O O . LEU A 1 94 ? 2.774 -15.070 -8.042 1.00 52.00 94 LEU A O 1
ATOM 740 N N . LYS A 1 95 ? 3.792 -16.885 -8.874 1.00 54.28 95 LYS A N 1
ATOM 741 C CA . LYS A 1 95 ? 3.397 -17.771 -7.774 1.00 54.28 95 LYS A CA 1
ATOM 742 C C . LYS A 1 95 ? 4.314 -17.629 -6.561 1.00 54.28 95 LYS A C 1
ATOM 744 O O . LYS A 1 95 ? 3.836 -17.745 -5.435 1.00 54.28 95 LYS A O 1
ATOM 749 N N . GLU A 1 96 ? 5.604 -17.401 -6.784 1.00 54.81 96 GLU A N 1
ATOM 750 C CA . GLU A 1 96 ? 6.580 -17.168 -5.719 1.00 54.81 96 GLU A CA 1
ATOM 751 C C . GLU A 1 96 ? 6.429 -15.758 -5.127 1.00 54.81 96 GLU A C 1
ATOM 753 O O . GLU A 1 96 ? 6.351 -15.618 -3.903 1.00 54.81 96 GLU A O 1
ATOM 758 N N . ASP A 1 97 ? 6.228 -14.741 -5.973 1.00 54.47 97 ASP A N 1
ATOM 759 C CA . ASP A 1 97 ? 5.932 -13.377 -5.529 1.00 54.47 97 ASP A CA 1
ATOM 760 C C . ASP A 1 97 ? 4.623 -13.312 -4.738 1.00 54.47 97 ASP A C 1
ATOM 762 O O . ASP A 1 97 ? 4.608 -12.762 -3.634 1.00 54.47 97 ASP A O 1
ATOM 766 N N . ASP A 1 98 ? 3.530 -13.917 -5.226 1.00 60.12 98 ASP A N 1
ATOM 767 C CA . ASP A 1 98 ? 2.258 -13.917 -4.490 1.00 60.12 98 ASP A CA 1
ATOM 768 C C . ASP A 1 98 ? 2.432 -14.564 -3.107 1.00 60.12 98 ASP A C 1
ATOM 770 O O . ASP A 1 98 ? 2.001 -14.006 -2.103 1.00 60.12 98 ASP A O 1
ATOM 774 N N . GLN A 1 99 ? 3.179 -15.665 -2.982 1.00 59.25 99 GLN A N 1
ATOM 775 C CA . GLN A 1 99 ? 3.430 -16.272 -1.670 1.00 59.25 99 GLN A CA 1
ATOM 776 C C . GLN A 1 99 ? 4.197 -15.350 -0.711 1.00 59.25 99 GLN A C 1
ATOM 778 O O . GLN A 1 99 ? 3.847 -15.273 0.473 1.00 59.25 99 GLN A O 1
ATOM 783 N N . MET A 1 100 ? 5.206 -14.623 -1.196 1.00 60.19 100 MET A N 1
ATOM 784 C CA . MET A 1 100 ? 5.973 -13.683 -0.373 1.00 60.19 100 MET A CA 1
ATOM 785 C C . MET A 1 100 ? 5.154 -12.442 0.012 1.00 60.19 100 MET A C 1
ATOM 787 O O . MET A 1 100 ? 5.239 -11.977 1.157 1.00 60.19 100 MET A O 1
ATOM 791 N N . PHE A 1 101 ? 4.320 -11.929 -0.897 1.00 61.53 101 PHE A N 1
ATOM 792 C CA . PHE A 1 101 ? 3.404 -10.822 -0.618 1.00 61.53 101 PHE A CA 1
ATOM 793 C C . PHE A 1 101 ? 2.309 -11.226 0.372 1.00 61.53 101 PHE A C 1
ATOM 795 O O . PHE A 1 101 ? 2.088 -10.506 1.350 1.00 61.53 101 PHE A O 1
ATOM 802 N N . GLN A 1 102 ? 1.686 -12.395 0.200 1.00 63.47 102 GLN A N 1
ATOM 803 C CA . GLN A 1 102 ? 0.646 -12.899 1.102 1.00 63.47 102 GLN A CA 1
ATOM 804 C C . GLN A 1 102 ? 1.176 -13.091 2.529 1.00 63.47 102 GLN A C 1
ATOM 806 O O . GLN A 1 102 ? 0.520 -12.693 3.492 1.00 63.47 102 GLN A O 1
ATOM 811 N N . GLN A 1 103 ? 2.388 -13.631 2.700 1.00 63.00 103 GLN A N 1
ATOM 812 C CA . GLN A 1 103 ? 2.985 -13.801 4.032 1.00 63.00 103 GLN A CA 1
ATOM 813 C C . GLN A 1 103 ? 3.193 -12.464 4.755 1.00 63.00 103 GLN A C 1
ATOM 815 O O . GLN A 1 103 ? 2.831 -12.325 5.928 1.00 63.00 103 GLN A O 1
ATOM 820 N N . ARG A 1 104 ? 3.740 -11.459 4.058 1.00 77.38 104 ARG A N 1
ATOM 821 C CA . ARG A 1 104 ? 3.927 -10.110 4.618 1.00 77.38 104 ARG A CA 1
ATOM 822 C C . ARG A 1 104 ? 2.583 -9.456 4.936 1.00 77.38 104 ARG A C 1
ATOM 824 O O . ARG A 1 104 ? 2.425 -8.870 6.006 1.00 77.38 104 ARG A O 1
ATOM 831 N N . TYR A 1 105 ? 1.608 -9.608 4.045 1.00 75.56 105 TYR A N 1
ATOM 832 C CA . TYR A 1 105 ? 0.263 -9.060 4.194 1.00 75.56 105 TYR A CA 1
ATOM 833 C C . TYR A 1 105 ? -0.461 -9.617 5.429 1.00 75.56 105 TYR A C 1
ATOM 835 O O . TYR A 1 105 ? -0.999 -8.855 6.235 1.00 75.56 105 TYR A O 1
ATOM 843 N N . VAL A 1 106 ? -0.397 -10.935 5.642 1.00 80.12 106 VAL A N 1
ATOM 844 C CA . VAL A 1 106 ? -0.991 -11.598 6.814 1.00 80.12 106 VAL A CA 1
ATOM 845 C C . VAL A 1 106 ? -0.338 -11.135 8.118 1.00 80.12 106 VAL A C 1
ATOM 847 O O . VAL A 1 106 ? -1.049 -10.897 9.094 1.00 80.12 106 VAL A O 1
ATOM 850 N N . LEU A 1 107 ? 0.987 -10.955 8.154 1.00 86.56 107 LEU A N 1
ATOM 851 C CA . LEU A 1 107 ? 1.688 -10.475 9.352 1.00 86.56 107 LEU A CA 1
ATOM 852 C C . LEU A 1 107 ? 1.263 -9.046 9.718 1.00 86.56 107 LEU A C 1
ATOM 854 O O . LEU A 1 107 ? 0.967 -8.766 10.885 1.00 86.56 107 LEU A O 1
ATOM 858 N N . VAL A 1 108 ? 1.186 -8.155 8.724 1.00 81.19 108 VAL A N 1
ATOM 859 C CA . VAL A 1 108 ? 0.766 -6.759 8.917 1.00 81.19 108 VAL A CA 1
ATOM 860 C C . VAL A 1 108 ? -0.671 -6.692 9.432 1.00 81.19 108 VAL A C 1
ATOM 862 O O . VAL A 1 108 ? -0.923 -6.050 10.453 1.00 81.19 108 VAL A O 1
ATOM 865 N N . ILE A 1 109 ? -1.604 -7.402 8.791 1.00 78.38 109 ILE A N 1
ATOM 866 C CA . ILE A 1 109 ? -3.006 -7.438 9.231 1.00 78.38 109 ILE A CA 1
ATOM 867 C C . ILE A 1 109 ? -3.141 -8.075 10.611 1.00 78.38 109 ILE A C 1
ATOM 869 O O . ILE A 1 109 ? -3.852 -7.542 11.463 1.00 78.38 109 ILE A O 1
ATOM 873 N N . GLY A 1 110 ? -2.442 -9.181 10.866 1.00 82.69 110 GLY A N 1
ATOM 874 C CA . GLY A 1 110 ? -2.457 -9.846 12.166 1.00 82.69 110 GLY A CA 1
ATOM 875 C C . GLY A 1 110 ? -2.011 -8.909 13.288 1.00 82.69 110 GLY A C 1
ATOM 876 O O . GLY A 1 110 ? -2.690 -8.783 14.307 1.00 82.69 110 GLY A O 1
ATOM 877 N N . THR A 1 111 ? -0.917 -8.177 13.072 1.00 85.50 111 THR A N 1
ATOM 878 C CA . THR A 1 111 ? -0.398 -7.199 14.040 1.00 85.50 111 THR A CA 1
ATOM 879 C C . THR A 1 111 ? -1.374 -6.043 14.245 1.00 85.50 111 THR A C 1
ATOM 881 O O . THR A 1 111 ? -1.618 -5.636 15.381 1.00 85.50 111 THR A O 1
ATOM 884 N N . LEU A 1 112 ? -1.990 -5.546 13.170 1.00 81.56 112 LEU A N 1
ATOM 885 C CA . LEU A 1 112 ? -2.989 -4.481 13.234 1.00 81.56 112 LEU A CA 1
ATOM 886 C C . LEU A 1 112 ? -4.197 -4.885 14.092 1.00 81.56 112 LEU A C 1
ATOM 888 O O . LEU A 1 112 ? -4.631 -4.115 14.946 1.00 81.56 112 LEU A O 1
ATOM 892 N N . ILE A 1 113 ? -4.705 -6.109 13.921 1.00 79.25 113 ILE A N 1
ATOM 893 C CA . ILE A 1 113 ? -5.819 -6.633 14.725 1.00 79.25 113 ILE A CA 1
ATOM 894 C C . ILE A 1 113 ? -5.441 -6.672 16.210 1.00 79.25 113 ILE A C 1
ATOM 896 O O . ILE A 1 113 ? -6.228 -6.244 17.056 1.00 79.25 113 ILE A O 1
ATOM 900 N N . ILE A 1 114 ? -4.230 -7.135 16.537 1.00 85.06 114 ILE A N 1
ATOM 901 C CA . ILE A 1 114 ? -3.740 -7.189 17.922 1.00 85.06 114 ILE A CA 1
ATOM 902 C C . ILE A 1 114 ? -3.630 -5.778 18.519 1.00 85.06 114 ILE A C 1
ATOM 904 O O . ILE A 1 114 ? -4.045 -5.560 19.659 1.00 85.06 114 ILE A O 1
ATOM 908 N N . LEU A 1 115 ? -3.128 -4.805 17.752 1.00 86.12 115 LEU A N 1
ATOM 909 C CA . LEU A 1 115 ? -3.048 -3.406 18.182 1.00 86.12 115 LEU A CA 1
ATOM 910 C C . LEU A 1 115 ? -4.432 -2.809 18.451 1.00 86.12 115 LEU A C 1
ATOM 912 O O . LEU A 1 115 ? -4.634 -2.180 19.489 1.00 86.12 115 LEU A O 1
ATOM 916 N N . ILE A 1 116 ? -5.400 -3.050 17.563 1.00 79.38 116 ILE A N 1
ATOM 917 C CA . ILE A 1 116 ? -6.783 -2.585 17.732 1.00 79.38 116 ILE A CA 1
ATOM 918 C C . ILE A 1 116 ? -7.419 -3.220 18.973 1.00 79.38 116 ILE A C 1
ATOM 920 O O . ILE A 1 116 ? -8.071 -2.527 19.760 1.00 79.38 116 ILE A O 1
ATOM 924 N N . ALA A 1 117 ? -7.214 -4.523 19.184 1.00 75.44 117 ALA A N 1
ATOM 925 C CA . ALA A 1 117 ? -7.727 -5.232 20.351 1.00 75.44 117 ALA A CA 1
ATOM 926 C C . ALA A 1 117 ? -7.127 -4.683 21.655 1.00 75.44 117 ALA A C 1
ATOM 928 O O . ALA A 1 117 ? -7.863 -4.416 22.605 1.00 75.44 117 ALA A O 1
ATOM 929 N N . SER A 1 118 ? -5.812 -4.450 21.677 1.00 79.62 118 SER A N 1
ATOM 930 C CA . SER A 1 118 ? -5.100 -3.860 22.815 1.00 79.62 118 SER A CA 1
ATOM 931 C C . SER A 1 118 ? -5.596 -2.445 23.133 1.00 79.62 118 SER A C 1
ATOM 933 O O . SER A 1 118 ? -5.947 -2.151 24.277 1.00 79.62 118 SER A O 1
ATOM 935 N N . ALA A 1 119 ? -5.729 -1.588 22.115 1.00 78.19 119 ALA A N 1
ATOM 936 C CA . ALA A 1 119 ? -6.250 -0.231 22.273 1.00 78.19 119 ALA A CA 1
ATOM 937 C C . ALA A 1 119 ? -7.692 -0.229 22.805 1.00 78.19 119 ALA A C 1
ATOM 939 O O . ALA A 1 119 ? -8.018 0.525 23.722 1.00 78.19 119 ALA A O 1
ATOM 940 N N . SER A 1 120 ? -8.540 -1.123 22.289 1.00 76.06 120 SER A N 1
ATOM 941 C CA . SER A 1 120 ? -9.919 -1.288 22.762 1.00 76.06 120 SER A CA 1
ATOM 942 C C . SER A 1 120 ? -9.962 -1.703 24.234 1.00 76.06 120 SER A C 1
ATOM 944 O O . SER A 1 120 ? -10.745 -1.162 25.012 1.00 76.06 120 SER A O 1
ATOM 946 N N . PHE A 1 121 ? -9.081 -2.622 24.641 1.00 77.12 121 PHE A N 1
ATOM 947 C CA . PHE A 1 121 ? -8.951 -3.032 26.038 1.00 77.12 121 PHE A CA 1
ATOM 948 C C . PHE A 1 121 ? -8.504 -1.880 26.942 1.00 77.12 121 PHE A C 1
ATOM 950 O O . PHE A 1 121 ? -9.039 -1.728 28.040 1.00 77.12 121 PHE A O 1
ATOM 957 N N . GLY A 1 122 ? -7.568 -1.049 26.476 1.00 78.12 122 GLY A N 1
ATOM 958 C CA . GLY A 1 122 ? -7.137 0.159 27.181 1.00 78.12 122 GLY A CA 1
ATOM 959 C C . GLY A 1 122 ? -8.297 1.123 27.428 1.00 78.12 122 GLY A C 1
ATOM 960 O O . GLY A 1 122 ? -8.509 1.548 28.562 1.00 78.12 122 GLY A O 1
ATOM 961 N N . ILE A 1 123 ? -9.110 1.385 26.400 1.00 73.31 123 ILE A N 1
ATOM 962 C CA . ILE A 1 123 ? -10.291 2.253 26.515 1.00 73.31 123 ILE A CA 1
ATOM 963 C C . ILE A 1 123 ? -11.283 1.685 27.534 1.00 73.31 123 ILE A C 1
ATOM 965 O O . ILE A 1 123 ? -11.754 2.428 28.390 1.00 73.31 123 ILE A O 1
ATOM 969 N N . LEU A 1 124 ? -11.568 0.378 27.496 1.00 70.69 124 LEU A N 1
ATOM 970 C CA . LEU A 1 124 ? -12.462 -0.266 28.466 1.00 70.69 124 LEU A CA 1
ATOM 971 C C . LEU A 1 124 ? -11.941 -0.154 29.901 1.00 70.69 124 LEU A C 1
ATOM 973 O O . LEU A 1 124 ? -12.733 0.084 30.812 1.00 70.69 124 LEU A O 1
ATOM 977 N N . GLN A 1 125 ? -10.630 -0.303 30.112 1.00 75.50 125 GLN A N 1
ATOM 978 C CA . GLN A 1 125 ? -10.036 -0.128 31.438 1.00 75.50 125 GLN A CA 1
ATOM 979 C C . GLN A 1 125 ? -10.176 1.309 31.942 1.00 75.50 125 GLN A C 1
ATOM 981 O O . GLN A 1 125 ? -10.553 1.510 33.096 1.00 75.50 125 GLN A O 1
ATOM 986 N N . THR A 1 126 ? -9.932 2.305 31.089 1.00 78.88 126 THR A N 1
ATOM 987 C CA . THR A 1 126 ? -10.134 3.715 31.445 1.00 78.88 126 THR A CA 1
ATOM 988 C C . THR A 1 126 ? -11.599 4.000 31.761 1.00 78.88 126 THR A C 1
ATOM 990 O O . THR A 1 126 ? -11.890 4.587 32.796 1.00 78.88 126 THR A O 1
ATOM 993 N N . LEU A 1 127 ? -12.529 3.504 30.941 1.00 71.25 127 LEU A N 1
ATOM 994 C CA . LEU A 1 127 ? -13.969 3.674 31.147 1.00 71.25 127 LEU A CA 1
ATOM 995 C C . LEU A 1 127 ? -14.436 3.019 32.454 1.00 71.25 127 LEU A C 1
ATOM 997 O O . LEU A 1 127 ? -15.212 3.608 33.201 1.00 71.25 127 LEU A O 1
ATOM 1001 N N . MET A 1 128 ? -13.926 1.825 32.770 1.00 68.94 128 MET A N 1
ATOM 1002 C CA . MET A 1 128 ? -14.190 1.155 34.045 1.00 68.94 128 MET A CA 1
ATOM 1003 C C . MET A 1 128 ? -13.704 2.009 35.222 1.00 68.94 128 MET A C 1
ATOM 1005 O O . MET A 1 128 ? -14.427 2.176 36.202 1.00 68.94 128 MET A O 1
ATOM 1009 N N . ASN A 1 129 ? -12.504 2.583 35.118 1.00 72.19 129 ASN A N 1
ATOM 1010 C CA . ASN A 1 129 ? -11.945 3.443 36.156 1.00 72.19 129 ASN A CA 1
ATOM 1011 C C . ASN A 1 129 ? -12.737 4.757 36.311 1.00 72.19 129 ASN A C 1
ATOM 1013 O O . ASN A 1 129 ? -13.028 5.177 37.431 1.00 72.19 129 ASN A O 1
ATOM 1017 N N . ASP A 1 130 ? -13.170 5.369 35.208 1.00 70.50 130 ASP A N 1
ATOM 1018 C CA . ASP A 1 130 ? -14.025 6.564 35.214 1.00 70.50 130 ASP A CA 1
ATOM 1019 C C . ASP A 1 130 ? -15.386 6.288 35.872 1.00 70.50 130 ASP A C 1
ATOM 1021 O O . ASP A 1 130 ? -15.890 7.096 36.654 1.00 70.50 130 ASP A O 1
ATOM 1025 N N . ILE A 1 131 ? -15.977 5.118 35.616 1.00 67.31 131 ILE A N 1
ATOM 1026 C CA . ILE A 1 131 ? -17.223 4.701 36.269 1.00 67.31 131 ILE A CA 1
ATOM 1027 C C . ILE A 1 131 ? -17.002 4.526 37.776 1.00 67.31 131 ILE A C 1
ATOM 1029 O O . ILE A 1 131 ? -17.769 5.062 38.577 1.00 67.31 131 ILE A O 1
ATOM 1033 N N . LEU A 1 132 ? -15.958 3.792 38.175 1.00 65.56 132 LEU A N 1
ATOM 1034 C CA . LEU A 1 132 ? -15.662 3.508 39.585 1.00 65.56 132 LEU A CA 1
ATOM 1035 C C . LEU A 1 132 ? -15.361 4.785 40.381 1.00 65.56 132 LEU A C 1
ATOM 1037 O O . LEU A 1 132 ? -15.822 4.939 41.512 1.00 65.56 132 LEU A O 1
ATOM 1041 N N . THR A 1 133 ? -14.637 5.732 39.786 1.00 63.88 133 THR A N 1
ATOM 1042 C CA . THR A 1 133 ? -14.338 7.023 40.421 1.00 63.88 133 THR A CA 1
ATOM 1043 C C . THR A 1 133 ? -15.597 7.873 40.603 1.00 63.88 133 THR A C 1
ATOM 1045 O O . THR A 1 133 ? -15.799 8.430 41.686 1.00 63.88 133 THR A O 1
ATOM 1048 N N . GLN A 1 134 ? -16.505 7.906 39.621 1.00 64.62 134 GLN A N 1
ATOM 1049 C CA . GLN A 1 134 ? -17.759 8.656 39.742 1.00 64.62 134 GLN A CA 1
ATOM 1050 C C . GLN A 1 134 ? -18.756 8.025 40.730 1.00 64.62 134 GLN A C 1
ATOM 1052 O O . GLN A 1 134 ? -19.484 8.763 41.396 1.00 64.62 134 GLN A O 1
ATOM 1057 N N . GLN A 1 135 ? -18.759 6.695 40.917 1.00 63.28 135 GLN A N 1
ATOM 1058 C CA . GLN A 1 135 ? -19.602 6.010 41.921 1.00 63.28 135 GLN A CA 1
ATOM 1059 C C . GLN A 1 135 ? -19.451 6.594 43.334 1.00 63.28 135 GLN A C 1
ATOM 1061 O O . GLN A 1 135 ? -20.430 6.681 44.080 1.00 63.28 135 GLN A O 1
ATOM 1066 N N . THR A 1 136 ? -18.255 7.063 43.692 1.00 59.00 136 THR A N 1
ATOM 1067 C CA . THR A 1 136 ? -17.987 7.660 45.009 1.00 59.00 136 THR A CA 1
ATOM 1068 C C . THR A 1 136 ? -18.692 9.009 45.182 1.00 59.00 136 THR A C 1
ATOM 1070 O O . THR A 1 136 ? -19.314 9.249 46.217 1.00 59.00 136 THR A O 1
ATOM 1073 N N . SER A 1 137 ? -18.690 9.853 44.147 1.00 59.66 137 SER A N 1
ATOM 1074 C CA . SER A 1 137 ? -19.441 11.115 44.118 1.00 59.66 137 SER A CA 1
ATOM 1075 C C . SER A 1 137 ? -20.958 10.877 44.130 1.00 59.66 137 SER A C 1
ATOM 1077 O O . SER A 1 137 ? -21.698 11.618 44.774 1.00 59.66 137 SER A O 1
ATOM 1079 N N . TYR A 1 138 ? -21.434 9.786 43.517 1.00 60.50 138 TYR A N 1
ATOM 1080 C CA . TYR A 1 138 ? -22.853 9.410 43.528 1.00 60.50 138 TYR A CA 1
ATOM 1081 C C . TYR A 1 138 ? -23.351 8.900 44.882 1.00 60.50 138 TYR A C 1
ATOM 1083 O O . TYR A 1 138 ? -24.511 9.135 45.212 1.00 60.50 138 TYR A O 1
ATOM 1091 N N . ARG A 1 139 ? -22.511 8.255 45.707 1.00 58.31 139 ARG A N 1
ATOM 1092 C CA . ARG A 1 139 ? -22.891 7.911 47.095 1.00 58.31 139 ARG A CA 1
ATOM 1093 C C . ARG A 1 139 ? -23.285 9.161 47.886 1.00 58.31 139 ARG A C 1
ATOM 1095 O O . ARG A 1 139 ? -24.204 9.099 48.696 1.00 58.31 139 ARG A O 1
ATOM 1102 N N . ILE A 1 140 ? -22.641 10.290 47.595 1.00 61.25 140 ILE A N 1
ATOM 1103 C CA . ILE A 1 140 ? -22.927 11.590 48.208 1.00 61.25 140 ILE A CA 1
ATOM 1104 C C . ILE A 1 140 ? -24.226 12.188 47.641 1.00 61.25 140 ILE A C 1
ATOM 1106 O O . ILE A 1 140 ? -25.047 12.698 48.393 1.00 61.25 140 ILE A O 1
ATOM 1110 N N . THR A 1 141 ? -24.480 12.068 46.336 1.00 56.88 141 THR A N 1
ATOM 1111 C CA . THR A 1 141 ? -25.725 12.560 45.710 1.00 56.88 141 THR A CA 1
ATOM 1112 C C . THR A 1 141 ? -26.951 11.680 46.005 1.00 56.88 141 THR A C 1
ATOM 1114 O O . THR A 1 141 ? -28.066 12.191 46.084 1.00 56.88 141 THR A O 1
ATOM 1117 N N . ARG A 1 142 ? -26.773 10.375 46.251 1.00 58.56 142 ARG A N 1
ATOM 1118 C CA . ARG A 1 142 ? -27.835 9.457 46.708 1.00 58.56 142 ARG A CA 1
ATOM 1119 C C . ARG A 1 142 ? -28.346 9.829 48.101 1.00 58.56 142 ARG A C 1
ATOM 1121 O O . ARG A 1 142 ? -29.533 9.670 48.364 1.00 58.56 142 ARG A O 1
ATOM 1128 N N . LEU A 1 143 ? -27.488 10.401 48.949 1.00 59.06 143 LEU A N 1
ATOM 1129 C CA . LEU A 1 143 ? -27.893 11.003 50.226 1.00 59.06 143 LEU A CA 1
ATOM 1130 C C . LEU A 1 143 ? -28.762 12.266 50.040 1.00 59.06 143 LEU A C 1
ATOM 1132 O O . LEU A 1 143 ? -29.419 12.686 50.986 1.00 59.06 143 LEU A O 1
ATOM 1136 N N . LEU A 1 144 ? -28.801 12.844 48.831 1.00 62.03 144 LEU A N 1
ATOM 1137 C CA . LEU A 1 144 ? -29.567 14.045 48.465 1.00 62.03 144 LEU A CA 1
ATOM 1138 C C . LEU A 1 144 ? -30.809 13.755 47.588 1.00 62.03 144 LEU A C 1
ATOM 1140 O O . LEU A 1 144 ? -31.506 14.689 47.203 1.00 62.03 144 LEU A O 1
ATOM 1144 N N . GLY A 1 145 ? -31.123 12.485 47.292 1.00 56.97 145 GLY A N 1
ATOM 1145 C CA . GLY A 1 145 ? -32.423 12.075 46.729 1.00 56.97 145 GLY A CA 1
ATOM 1146 C C . GLY A 1 145 ? -32.623 12.175 45.206 1.00 56.97 145 GLY A C 1
ATOM 1147 O O . GLY A 1 145 ? -33.766 12.119 44.756 1.00 56.97 145 GLY A O 1
ATOM 1148 N N . LEU A 1 146 ? -31.569 12.294 44.389 1.00 47.19 146 LEU A N 1
ATOM 1149 C CA . LEU A 1 146 ? -31.688 12.389 42.921 1.00 47.19 146 LEU A CA 1
ATOM 1150 C C . LEU A 1 146 ? -31.390 11.062 42.187 1.00 47.19 146 LEU A C 1
ATOM 1152 O O . LEU A 1 146 ? -30.530 10.279 42.579 1.00 47.19 146 LEU A O 1
ATOM 1156 N N . THR A 1 147 ? -32.160 10.829 41.120 1.00 54.34 147 THR A N 1
ATOM 1157 C CA . THR A 1 147 ? -32.477 9.558 40.432 1.00 54.34 147 THR A CA 1
ATOM 1158 C C . THR A 1 147 ? -31.311 8.801 39.775 1.00 54.34 147 THR A C 1
ATOM 1160 O O . THR A 1 147 ? -30.531 9.359 39.009 1.00 54.34 147 THR A O 1
ATOM 1163 N N . GLN A 1 148 ? -31.299 7.479 39.987 1.00 53.38 148 GLN A N 1
ATOM 1164 C CA . GLN A 1 148 ? -30.246 6.500 39.659 1.00 53.38 148 GLN A CA 1
ATOM 1165 C C . GLN A 1 148 ? -30.292 5.958 38.205 1.00 53.38 148 GLN A C 1
ATOM 1167 O O . GLN A 1 148 ? -29.357 5.297 37.757 1.00 53.38 148 GLN A O 1
ATOM 1172 N N . ASN A 1 149 ? -31.348 6.259 37.434 1.00 54.59 149 ASN A N 1
ATOM 1173 C CA . ASN A 1 149 ? -31.600 5.645 36.117 1.00 54.59 149 ASN A CA 1
ATOM 1174 C C . ASN A 1 149 ? -30.909 6.337 34.922 1.00 54.59 149 ASN A C 1
ATOM 1176 O O . ASN A 1 149 ? -30.837 5.748 33.847 1.00 54.59 149 ASN A O 1
ATOM 1180 N N . GLY A 1 150 ? -30.376 7.554 35.079 1.00 52.84 150 GLY A N 1
ATOM 1181 C CA . GLY A 1 150 ? -29.703 8.274 33.982 1.00 52.84 150 GLY A CA 1
ATOM 1182 C C . GLY A 1 150 ? -28.283 7.776 33.672 1.00 52.84 150 GLY A C 1
ATOM 1183 O O . GLY A 1 150 ? -27.802 7.923 32.552 1.00 52.84 150 GLY A O 1
ATOM 1184 N N . MET A 1 151 ? -27.617 7.143 34.642 1.00 55.88 151 MET A N 1
ATOM 1185 C CA . MET A 1 151 ? -26.177 6.850 34.601 1.00 55.88 151 MET A CA 1
ATOM 1186 C C . MET A 1 151 ? -25.799 5.779 33.568 1.00 55.88 151 MET A C 1
ATOM 1188 O O . MET A 1 151 ? -24.823 5.936 32.838 1.00 55.88 151 MET A O 1
ATOM 1192 N N . MET A 1 152 ? -26.603 4.720 33.447 1.00 57.38 152 MET A N 1
ATOM 1193 C CA . MET A 1 152 ? -26.363 3.660 32.461 1.00 57.38 152 MET A CA 1
ATOM 1194 C C . MET A 1 152 ? -26.478 4.190 31.026 1.00 57.38 152 MET A C 1
ATOM 1196 O O . MET A 1 152 ? -25.698 3.822 30.152 1.00 57.38 152 MET A O 1
ATOM 1200 N N . SER A 1 153 ? -27.420 5.111 30.800 1.00 58.56 153 SER A N 1
ATOM 1201 C CA . SER A 1 153 ? -27.624 5.730 29.492 1.00 58.56 153 SER A CA 1
ATOM 1202 C C . SER A 1 153 ? -26.462 6.649 29.109 1.00 58.56 153 SER A C 1
ATOM 1204 O O . SER A 1 153 ? -26.086 6.692 27.942 1.00 58.56 153 SER A O 1
ATOM 1206 N N . VAL A 1 154 ? -25.854 7.339 30.081 1.00 63.81 154 VAL A N 1
ATOM 1207 C CA . VAL A 1 154 ? -24.675 8.194 29.856 1.00 63.81 154 VAL A CA 1
ATOM 1208 C C . VAL A 1 154 ? -23.446 7.361 29.487 1.00 63.81 154 VAL A C 1
ATOM 1210 O O . VAL A 1 154 ? -22.748 7.713 28.542 1.00 63.81 154 VAL A O 1
ATOM 1213 N N . ILE A 1 155 ? -23.213 6.228 30.159 1.00 66.06 155 ILE A N 1
ATOM 1214 C CA . ILE A 1 155 ? -22.079 5.332 29.865 1.00 66.06 155 ILE A CA 1
ATOM 1215 C C . ILE A 1 155 ? -22.192 4.747 28.452 1.00 66.06 155 ILE A C 1
ATOM 1217 O O . ILE A 1 155 ? -21.222 4.757 27.691 1.00 66.06 155 ILE A O 1
ATOM 1221 N N . VAL A 1 156 ? -23.385 4.278 28.072 1.00 65.94 156 VAL A N 1
ATOM 1222 C CA . VAL A 1 156 ? -23.639 3.759 26.719 1.00 65.94 156 VAL A CA 1
ATOM 1223 C C . VAL A 1 156 ? -23.452 4.859 25.672 1.00 65.94 156 VAL A C 1
ATOM 1225 O O . VAL A 1 156 ? -22.843 4.617 24.632 1.00 65.94 156 VAL A O 1
ATOM 1228 N N . TRP A 1 157 ? -23.911 6.081 25.958 1.00 67.69 157 TRP A N 1
ATOM 1229 C CA . TRP A 1 157 ? -23.750 7.217 25.053 1.00 67.69 157 TRP A CA 1
ATOM 1230 C C . TRP A 1 157 ? -22.286 7.647 24.895 1.00 67.69 157 TRP A C 1
ATOM 1232 O O . TRP A 1 157 ? -21.841 7.922 23.783 1.00 67.69 157 TRP A O 1
ATOM 1242 N N . GLN A 1 158 ? -21.509 7.638 25.979 1.00 66.19 158 GLN A N 1
ATOM 1243 C CA . GLN A 1 158 ? -20.081 7.951 25.954 1.00 66.19 158 GLN A CA 1
ATOM 1244 C C . GLN A 1 158 ? -19.302 6.920 25.127 1.00 66.19 158 GLN A C 1
ATOM 1246 O O . GLN A 1 158 ? -18.513 7.301 24.264 1.00 66.19 158 GLN A O 1
ATOM 1251 N N . ALA A 1 159 ? -19.571 5.626 25.323 1.00 68.75 159 ALA A N 1
ATOM 1252 C CA . ALA A 1 159 ? -18.969 4.566 24.517 1.00 68.75 159 ALA A CA 1
ATOM 1253 C C . ALA A 1 159 ? -19.349 4.690 23.030 1.00 68.75 159 ALA A C 1
ATOM 1255 O O . ALA A 1 159 ? -18.486 4.577 22.159 1.00 68.75 159 ALA A O 1
ATOM 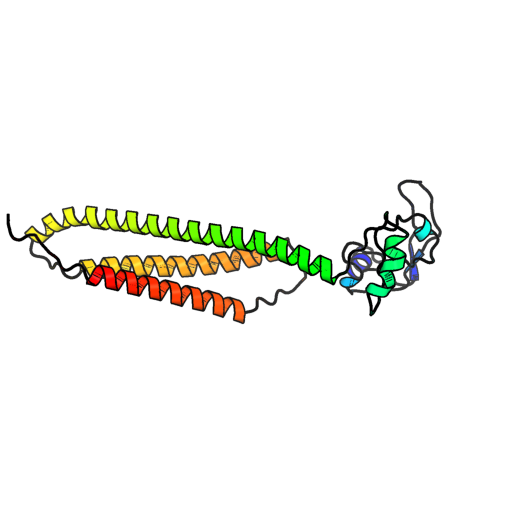1256 N N . PHE A 1 160 ? -20.620 4.985 22.735 1.00 70.75 160 PHE A N 1
ATOM 1257 C CA . PHE A 1 160 ? -21.111 5.191 21.371 1.00 70.75 160 PHE A CA 1
ATOM 1258 C C . PHE A 1 160 ? -20.401 6.356 20.669 1.00 70.75 160 PHE A C 1
ATOM 1260 O O . PHE A 1 160 ? -19.901 6.199 19.556 1.00 70.75 160 PHE A O 1
ATOM 1267 N N . ILE A 1 161 ? -20.278 7.502 21.346 1.00 72.50 161 ILE A N 1
ATOM 1268 C CA . ILE A 1 161 ? -19.567 8.676 20.829 1.00 72.50 161 ILE A CA 1
ATOM 1269 C C . ILE A 1 161 ? -18.096 8.349 20.543 1.00 72.50 161 ILE A C 1
ATOM 1271 O O . ILE A 1 161 ? -17.589 8.720 19.484 1.00 72.50 161 ILE A O 1
ATOM 1275 N N . PHE A 1 162 ? -17.417 7.630 21.442 1.00 73.44 162 PHE A N 1
ATOM 1276 C CA . PHE A 1 162 ? -16.016 7.243 21.252 1.00 73.44 162 PHE A CA 1
ATOM 1277 C C . PHE A 1 162 ? -15.803 6.410 19.988 1.00 73.44 162 PHE A C 1
ATOM 1279 O O . PHE A 1 162 ? -14.847 6.649 19.249 1.00 73.44 162 PHE A O 1
ATOM 1286 N N . VAL A 1 163 ? -16.702 5.468 19.697 1.00 70.69 163 VAL A N 1
ATOM 1287 C CA . VAL A 1 163 ? -16.578 4.667 18.474 1.00 70.69 163 VAL A CA 1
ATOM 1288 C C . VAL A 1 163 ? -16.962 5.459 17.234 1.00 70.69 163 VAL A C 1
ATOM 1290 O O . VAL A 1 163 ? -16.275 5.334 16.224 1.00 70.69 163 VAL A O 1
ATOM 1293 N N . CYS A 1 164 ? -17.970 6.332 17.301 1.00 72.88 164 CYS A N 1
ATOM 1294 C CA . CYS A 1 164 ? -18.256 7.255 16.201 1.00 72.88 164 CYS A CA 1
ATOM 1295 C C . CYS A 1 164 ? -17.021 8.096 15.843 1.00 72.88 164 CYS A C 1
ATOM 1297 O O . CYS A 1 164 ? -16.662 8.179 14.669 1.00 72.88 164 CYS A O 1
ATOM 1299 N N . TYR A 1 165 ? -16.318 8.648 16.838 1.00 78.38 165 TYR A N 1
ATOM 1300 C CA . TYR A 1 165 ? -15.056 9.351 16.600 1.00 78.38 165 TYR A CA 1
ATOM 1301 C C . TYR A 1 165 ? -13.986 8.428 16.013 1.00 78.38 165 TYR A C 1
ATOM 1303 O O . TYR A 1 165 ? -13.343 8.807 15.039 1.00 78.38 165 TYR A O 1
ATOM 1311 N N . GLY A 1 166 ? -13.825 7.212 16.540 1.00 75.25 166 GLY A N 1
ATOM 1312 C CA . GLY A 1 166 ? -12.869 6.235 16.013 1.00 75.25 166 GLY A CA 1
ATOM 1313 C C . GLY A 1 166 ? -13.102 5.895 14.538 1.00 75.25 166 GLY A C 1
ATOM 1314 O O . GLY A 1 166 ? -12.150 5.861 13.761 1.00 75.25 166 GLY A O 1
ATOM 1315 N N . VAL A 1 167 ? -14.361 5.717 14.127 1.00 74.19 167 VAL A N 1
ATOM 1316 C CA . VAL A 1 167 ? -14.726 5.450 12.727 1.00 74.19 167 VAL A CA 1
ATOM 1317 C C . VAL A 1 167 ? -14.416 6.658 11.846 1.00 74.19 167 VAL A C 1
ATOM 1319 O O . VAL A 1 167 ? -13.772 6.506 10.812 1.00 74.19 167 VAL A O 1
ATOM 1322 N N . VAL A 1 168 ? -14.817 7.863 12.261 1.00 80.44 168 VAL A N 1
ATOM 1323 C CA . VAL A 1 168 ? -14.576 9.091 11.486 1.00 80.44 168 VAL A CA 1
ATOM 1324 C C . VAL A 1 168 ? -13.078 9.360 11.333 1.00 80.44 168 VAL A C 1
ATOM 1326 O O . VAL A 1 168 ? -12.606 9.609 10.221 1.00 80.44 168 VAL A O 1
ATOM 1329 N N . PHE A 1 169 ? -12.311 9.269 12.421 1.00 81.12 169 PHE A N 1
ATOM 1330 C CA . PHE A 1 169 ? -10.864 9.468 12.387 1.00 81.12 169 PHE A CA 1
ATOM 1331 C C . PHE A 1 169 ? -10.155 8.370 11.596 1.00 81.12 169 PHE A C 1
ATOM 1333 O O . PHE A 1 169 ? -9.311 8.691 10.766 1.00 81.12 169 PHE A O 1
ATOM 1340 N N . GLY A 1 170 ? -10.520 7.100 11.783 1.00 79.50 170 GLY A N 1
ATOM 1341 C CA . GLY A 1 170 ? -9.938 5.986 11.035 1.00 79.50 170 GLY A CA 1
ATOM 1342 C C . GLY A 1 170 ? -10.166 6.114 9.530 1.00 79.50 170 GLY A C 1
ATOM 1343 O O . GLY A 1 170 ? -9.237 5.925 8.750 1.00 79.50 170 GLY A O 1
ATOM 1344 N N . LEU A 1 171 ? -11.370 6.518 9.119 1.00 79.50 171 LEU A N 1
ATOM 1345 C CA . LEU A 1 171 ? -11.702 6.724 7.710 1.00 79.50 171 LEU A CA 1
ATOM 1346 C C . LEU A 1 171 ? -10.942 7.919 7.122 1.00 79.50 171 LEU A C 1
ATOM 1348 O O . LEU A 1 171 ? -10.364 7.820 6.041 1.00 79.50 171 LEU A O 1
ATOM 1352 N N . THR A 1 172 ? -10.877 9.025 7.867 1.00 82.50 172 THR A N 1
ATOM 1353 C CA . THR A 1 172 ? -10.151 10.234 7.454 1.00 82.50 172 THR A CA 1
ATOM 1354 C C . THR A 1 172 ? -8.657 9.955 7.298 1.00 82.50 172 THR A C 1
ATOM 1356 O O . THR A 1 172 ? -8.080 10.249 6.252 1.00 82.50 172 THR A O 1
ATOM 1359 N N . PHE A 1 173 ? -8.030 9.337 8.303 1.00 82.44 173 PHE A N 1
ATOM 1360 C CA . PHE A 1 173 ? -6.610 8.994 8.259 1.00 82.44 173 PHE A CA 1
ATOM 1361 C C . PHE A 1 173 ? -6.305 7.904 7.231 1.00 82.44 173 PHE A C 1
ATOM 1363 O O . PHE A 1 173 ? -5.288 8.001 6.555 1.00 82.44 173 PHE A O 1
ATOM 1370 N N . GLY A 1 174 ? -7.175 6.906 7.056 1.00 79.88 174 GLY A N 1
ATOM 1371 C CA . GLY A 1 174 ? -6.994 5.860 6.048 1.00 79.88 174 GLY A CA 1
ATOM 1372 C C . GLY A 1 174 ? -6.987 6.420 4.625 1.00 79.88 174 GLY A C 1
ATOM 1373 O O . GLY A 1 174 ? -6.086 6.115 3.842 1.00 79.88 174 GLY A O 1
ATOM 1374 N N . ILE A 1 175 ? -7.937 7.306 4.308 1.00 80.50 175 ILE A N 1
ATOM 1375 C CA . ILE A 1 175 ? -7.980 7.997 3.011 1.00 80.50 175 ILE A CA 1
ATOM 1376 C C . ILE A 1 175 ? -6.757 8.905 2.850 1.00 80.50 175 ILE A C 1
ATOM 1378 O O . ILE A 1 175 ? -6.117 8.888 1.799 1.00 80.50 175 ILE A O 1
ATOM 1382 N N . PHE A 1 176 ? -6.405 9.663 3.891 1.00 82.00 176 PHE A N 1
ATOM 1383 C CA . PHE A 1 176 ? -5.249 10.557 3.875 1.00 82.00 176 PHE A CA 1
ATOM 1384 C C . PHE A 1 176 ? -3.938 9.804 3.613 1.00 82.00 176 PHE A C 1
ATOM 1386 O O . PHE A 1 176 ? -3.200 10.168 2.701 1.00 82.00 176 PHE A O 1
ATOM 1393 N N . PHE A 1 177 ? -3.677 8.717 4.345 1.00 78.69 177 PHE A N 1
ATOM 1394 C CA . PHE A 1 177 ? -2.491 7.886 4.140 1.00 78.69 177 PHE A CA 1
ATOM 1395 C C . PHE A 1 177 ? -2.480 7.237 2.761 1.00 78.69 177 PHE A C 1
ATOM 1397 O O . PHE A 1 177 ? -1.437 7.238 2.122 1.00 78.69 177 PHE A O 1
ATOM 1404 N N . THR A 1 178 ? -3.620 6.741 2.272 1.00 78.25 178 THR A N 1
ATOM 1405 C CA . THR A 1 178 ? -3.715 6.156 0.923 1.00 78.25 178 THR A CA 1
ATOM 1406 C C . THR A 1 178 ? -3.327 7.177 -0.146 1.00 78.25 178 THR A C 1
ATOM 1408 O O . THR A 1 178 ? -2.543 6.876 -1.042 1.00 78.25 178 THR A O 1
ATOM 1411 N N . LYS A 1 179 ? -3.826 8.414 -0.030 1.00 77.06 179 LYS A N 1
ATOM 1412 C CA . LYS A 1 179 ? -3.471 9.513 -0.937 1.00 77.06 179 LYS A CA 1
ATOM 1413 C C . LYS A 1 179 ? -2.005 9.925 -0.815 1.00 77.06 179 LYS A C 1
ATOM 1415 O O . LYS A 1 179 ? -1.384 10.225 -1.829 1.00 77.06 179 LYS A O 1
ATOM 1420 N N . LEU A 1 180 ? -1.454 9.925 0.398 1.00 79.00 180 LEU A N 1
ATOM 1421 C CA . LEU A 1 180 ? -0.051 10.255 0.638 1.00 79.00 180 LEU A CA 1
ATOM 1422 C C . LEU A 1 180 ? 0.889 9.204 0.035 1.00 79.00 180 LEU A C 1
ATOM 1424 O O . LEU A 1 180 ? 1.843 9.560 -0.643 1.00 79.00 180 LEU A O 1
ATOM 1428 N N . LEU A 1 181 ? 0.600 7.920 0.254 1.00 77.19 181 LEU A N 1
ATOM 1429 C CA . LEU A 1 181 ? 1.371 6.805 -0.300 1.00 77.19 181 LEU A CA 1
ATOM 1430 C C . LEU A 1 181 ? 1.351 6.838 -1.831 1.00 77.19 181 LEU A C 1
ATOM 1432 O O . LEU A 1 181 ? 2.385 6.655 -2.463 1.00 77.19 181 LEU A O 1
ATOM 1436 N N . TRP A 1 182 ? 0.189 7.148 -2.408 1.00 70.50 182 TRP A N 1
ATOM 1437 C CA . TRP A 1 182 ? 0.038 7.325 -3.848 1.00 70.50 182 TRP A CA 1
ATOM 1438 C C . TRP A 1 182 ? 0.933 8.431 -4.404 1.00 70.50 182 TRP A C 1
ATOM 1440 O O . TRP A 1 182 ? 1.699 8.196 -5.330 1.00 70.50 182 TRP A O 1
ATOM 1450 N N . PHE A 1 183 ? 0.880 9.616 -3.794 1.00 73.31 183 PHE A N 1
ATOM 1451 C CA . PHE A 1 183 ? 1.683 10.763 -4.213 1.00 73.31 183 PHE A CA 1
ATOM 1452 C C . PHE A 1 183 ? 3.194 10.475 -4.212 1.00 73.31 183 PHE A C 1
ATOM 1454 O O . PHE A 1 183 ? 3.929 11.064 -4.996 1.00 73.31 183 PHE A O 1
ATOM 1461 N N . VAL A 1 184 ? 3.658 9.581 -3.333 1.00 74.31 184 VAL A N 1
ATOM 1462 C CA . VAL A 1 184 ? 5.076 9.212 -3.217 1.00 74.31 184 VAL A CA 1
ATOM 1463 C C . VAL A 1 184 ? 5.497 8.154 -4.240 1.00 74.31 184 VAL A C 1
ATOM 1465 O O . VAL A 1 184 ? 6.646 8.175 -4.670 1.00 74.31 184 VAL A O 1
ATOM 1468 N N . ILE A 1 185 ? 4.610 7.223 -4.604 1.00 70.06 185 ILE A N 1
ATOM 1469 C CA . ILE A 1 185 ? 4.949 6.105 -5.499 1.00 70.06 185 ILE A CA 1
ATOM 1470 C C . ILE A 1 185 ? 4.846 6.514 -6.967 1.00 70.06 185 ILE A C 1
ATOM 1472 O O . ILE A 1 185 ? 5.728 6.151 -7.739 1.00 70.06 185 ILE A O 1
ATOM 1476 N N . ASP A 1 186 ? 3.794 7.239 -7.357 1.00 62.72 186 ASP A N 1
ATOM 1477 C CA . ASP A 1 186 ? 3.577 7.569 -8.765 1.00 62.72 186 ASP A CA 1
ATOM 1478 C C . ASP A 1 186 ? 2.715 8.844 -8.929 1.00 62.72 186 ASP A C 1
ATOM 1480 O O . ASP A 1 186 ? 1.494 8.812 -8.736 1.00 62.72 186 ASP A O 1
ATOM 1484 N N . PRO A 1 187 ? 3.319 10.008 -9.243 1.00 62.16 187 PRO A N 1
ATOM 1485 C CA . PRO A 1 187 ? 2.601 11.281 -9.315 1.00 62.16 187 PRO A CA 1
ATOM 1486 C C . PRO A 1 187 ? 1.732 11.436 -10.578 1.00 62.16 187 PRO A C 1
ATOM 1488 O O . PRO A 1 187 ? 0.940 12.379 -10.642 1.00 62.16 187 PRO A O 1
ATOM 1491 N N . GLY A 1 188 ? 1.877 10.550 -11.575 1.00 55.09 188 GLY A N 1
ATOM 1492 C CA . GLY A 1 188 ? 1.266 10.694 -12.905 1.00 55.09 188 GLY A CA 1
ATOM 1493 C C . GLY A 1 188 ? 0.076 9.778 -13.197 1.00 55.09 188 GLY A C 1
ATOM 1494 O O . GLY A 1 188 ? -0.747 10.099 -14.057 1.00 55.09 188 GLY A O 1
ATOM 1495 N N . SER A 1 189 ? -0.071 8.657 -12.492 1.00 53.41 189 SER A N 1
ATOM 1496 C CA . SER A 1 189 ? -1.191 7.749 -12.721 1.00 53.41 189 SER A CA 1
ATOM 1497 C C . SER A 1 189 ? -2.440 8.210 -11.942 1.00 53.41 189 SER A C 1
ATOM 1499 O O . SER A 1 189 ? -2.383 8.773 -10.843 1.00 53.41 189 SER A O 1
ATOM 1501 N N . SER A 1 190 ? -3.625 8.022 -12.527 1.00 48.91 190 SER A N 1
ATOM 1502 C CA . SER A 1 190 ? -4.891 8.268 -11.832 1.00 48.91 190 SER A CA 1
ATOM 1503 C C . SER A 1 190 ? -5.317 6.980 -11.135 1.00 48.91 190 SER A C 1
ATOM 1505 O O . SER A 1 190 ? -5.647 5.984 -11.774 1.00 48.91 190 SER A O 1
ATOM 1507 N N . THR A 1 191 ? -5.293 6.965 -9.802 1.00 52.75 191 THR A N 1
ATOM 1508 C CA . THR A 1 191 ? -5.827 5.826 -9.053 1.00 52.75 191 THR A CA 1
ATOM 1509 C C . THR A 1 191 ? -7.340 5.779 -9.203 1.00 52.75 191 THR A C 1
ATOM 1511 O O . THR A 1 191 ? -8.060 6.641 -8.688 1.00 52.75 191 THR A O 1
ATOM 1514 N N . PHE A 1 192 ? -7.837 4.705 -9.810 1.00 51.62 192 PHE A N 1
ATOM 1515 C CA . PHE A 1 192 ? -9.185 4.226 -9.545 1.00 51.62 192 PHE A CA 1
ATOM 1516 C C . PHE A 1 192 ? -9.179 3.640 -8.132 1.00 51.62 192 PHE A C 1
ATOM 1518 O O . PHE A 1 192 ? -8.900 2.462 -7.929 1.00 51.62 192 PHE A O 1
ATOM 1525 N N . ILE A 1 193 ? -9.439 4.477 -7.122 1.00 58.97 193 ILE A N 1
ATOM 1526 C CA . ILE A 1 193 ? -9.883 3.961 -5.825 1.00 58.97 193 ILE A CA 1
ATOM 1527 C C . ILE A 1 193 ? -11.177 3.220 -6.129 1.00 58.97 193 ILE A C 1
ATOM 1529 O O . ILE A 1 193 ? -12.194 3.855 -6.428 1.00 58.97 193 ILE A O 1
ATOM 1533 N N . ASP A 1 194 ? -11.119 1.890 -6.105 1.00 64.44 194 ASP A N 1
ATOM 1534 C CA . ASP A 1 194 ? -12.290 1.062 -6.332 1.00 64.44 194 ASP A CA 1
ATOM 1535 C C . ASP A 1 194 ? -13.267 1.319 -5.184 1.00 64.44 194 ASP A C 1
ATOM 1537 O O . ASP A 1 194 ? -13.158 0.794 -4.070 1.00 64.44 194 ASP A O 1
ATOM 1541 N N . SER A 1 195 ? -14.192 2.240 -5.448 1.00 65.81 195 SER A N 1
ATOM 1542 C CA . SER A 1 195 ? -15.137 2.763 -4.466 1.00 65.81 195 SER A CA 1
ATOM 1543 C C . SER A 1 195 ? -16.005 1.636 -3.908 1.00 65.81 195 SER A C 1
ATOM 1545 O O . SER A 1 195 ? -16.462 1.706 -2.769 1.00 65.81 195 SER A O 1
ATOM 1547 N N . THR A 1 196 ? -16.156 0.556 -4.678 1.00 70.62 196 THR A N 1
ATOM 1548 C CA . THR A 1 196 ? -16.834 -0.679 -4.292 1.00 70.62 196 THR A CA 1
ATOM 1549 C C . THR A 1 196 ? -16.091 -1.403 -3.168 1.00 70.62 196 THR A C 1
ATOM 1551 O O . THR A 1 196 ? -16.705 -1.773 -2.168 1.00 70.62 196 THR A O 1
ATOM 1554 N N . ALA A 1 197 ? -14.768 -1.562 -3.276 1.00 69.12 197 ALA A N 1
ATOM 1555 C CA . ALA A 1 197 ? -13.954 -2.247 -2.270 1.00 69.12 197 ALA A CA 1
ATOM 1556 C C . ALA A 1 197 ? -13.872 -1.454 -0.954 1.00 69.12 197 ALA A C 1
ATOM 1558 O O . ALA A 1 197 ? -13.959 -2.032 0.135 1.00 69.12 197 ALA A O 1
ATOM 1559 N N . VAL A 1 198 ? -13.779 -0.122 -1.046 1.00 72.44 198 VAL A N 1
ATOM 1560 C CA . VAL A 1 198 ? -13.831 0.773 0.123 1.00 72.44 198 VAL A CA 1
ATOM 1561 C C . VAL A 1 198 ? -15.199 0.691 0.805 1.00 72.44 198 VAL A C 1
ATOM 1563 O O . VAL A 1 198 ? -15.275 0.568 2.025 1.00 72.44 198 VAL A O 1
ATOM 1566 N N . LEU A 1 199 ? -16.293 0.685 0.038 1.00 75.06 199 LEU A N 1
ATOM 1567 C CA . LEU A 1 199 ? -17.638 0.561 0.600 1.00 75.06 199 LEU A CA 1
ATOM 1568 C C . LEU A 1 199 ? -17.843 -0.787 1.309 1.00 75.06 199 LEU A C 1
ATOM 1570 O O . LEU A 1 199 ? -18.410 -0.819 2.401 1.00 75.06 199 LEU A O 1
ATOM 1574 N N . TYR A 1 200 ? -17.347 -1.886 0.731 1.00 78.25 200 TYR A N 1
ATOM 1575 C CA . TYR A 1 200 ? -17.407 -3.212 1.354 1.00 78.25 200 TYR A CA 1
ATOM 1576 C C . TYR A 1 200 ? -16.620 -3.275 2.663 1.00 78.25 200 TYR A C 1
ATOM 1578 O O . TYR A 1 200 ? -17.142 -3.753 3.668 1.00 78.25 200 TYR A O 1
ATOM 1586 N N . THR A 1 201 ? -15.383 -2.775 2.678 1.00 72.56 201 THR A N 1
ATOM 1587 C CA . THR A 1 201 ? -14.547 -2.775 3.889 1.00 72.56 201 THR A CA 1
ATOM 1588 C C . THR A 1 201 ? -15.147 -1.906 4.989 1.00 72.56 201 THR A C 1
ATOM 1590 O O . THR A 1 201 ? -15.253 -2.365 6.125 1.00 72.56 201 THR A O 1
ATOM 1593 N N . VAL A 1 202 ? -15.635 -0.707 4.660 1.00 73.50 202 VAL A N 1
ATOM 1594 C CA . VAL A 1 202 ? -16.353 0.159 5.611 1.00 73.50 202 VAL A CA 1
ATOM 1595 C C . VAL A 1 202 ? -17.630 -0.514 6.118 1.00 73.50 202 VAL A C 1
ATOM 1597 O O . VAL A 1 202 ? -17.898 -0.485 7.318 1.00 73.50 202 VAL A O 1
ATOM 1600 N N . GLY A 1 203 ? -18.391 -1.164 5.234 1.00 76.94 203 GLY A N 1
ATOM 1601 C CA . GLY A 1 203 ? -19.602 -1.902 5.587 1.00 76.94 203 GLY A CA 1
ATOM 1602 C C . GLY A 1 203 ? -19.328 -3.047 6.563 1.00 76.94 203 GLY A C 1
ATOM 1603 O O . GLY A 1 203 ? -19.989 -3.143 7.596 1.00 76.94 203 GLY A O 1
ATOM 1604 N N . VAL A 1 204 ? -18.313 -3.873 6.292 1.00 79.75 204 VAL A N 1
ATOM 1605 C CA . VAL A 1 204 ? -17.895 -4.962 7.190 1.00 79.75 204 VAL A CA 1
ATOM 1606 C C . VAL A 1 204 ? -17.462 -4.407 8.544 1.00 79.75 204 VAL A C 1
ATOM 1608 O O . VAL A 1 204 ? -17.902 -4.913 9.573 1.00 79.75 204 VAL A O 1
ATOM 1611 N N . LEU A 1 205 ? -16.658 -3.342 8.565 1.00 73.44 205 LEU A N 1
ATOM 1612 C CA . LEU A 1 205 ? -16.154 -2.731 9.798 1.00 73.44 205 LEU A CA 1
ATOM 1613 C C . LEU A 1 205 ? -17.293 -2.107 10.629 1.00 73.44 205 LEU A C 1
ATOM 1615 O O . LEU A 1 205 ? -17.331 -2.259 11.852 1.00 73.44 205 LEU A O 1
ATOM 1619 N N . LEU A 1 206 ? -18.285 -1.492 9.978 1.00 72.69 206 LEU A N 1
ATOM 1620 C CA . LEU A 1 206 ? -19.504 -1.004 10.631 1.00 72.69 206 LEU A CA 1
ATOM 1621 C C . LEU A 1 206 ? -20.354 -2.138 11.211 1.00 72.69 206 LEU A C 1
ATOM 1623 O O . LEU A 1 206 ? -20.828 -2.036 12.340 1.00 72.69 206 LEU A O 1
ATOM 1627 N N . VAL A 1 207 ? -20.526 -3.239 10.481 1.00 78.81 207 VAL A N 1
ATOM 1628 C CA . VAL A 1 207 ? -21.263 -4.406 10.986 1.00 78.81 207 VAL A CA 1
ATOM 1629 C C . VAL A 1 207 ? -20.540 -5.015 12.189 1.00 78.81 207 VAL A C 1
ATOM 1631 O O . VAL A 1 207 ? -21.171 -5.310 13.201 1.00 78.81 207 VAL A O 1
ATOM 1634 N N . LEU A 1 208 ? -19.214 -5.144 12.125 1.00 73.06 208 LEU A N 1
ATOM 1635 C CA . LEU A 1 208 ? -18.399 -5.706 13.204 1.00 73.06 208 LEU A CA 1
ATOM 1636 C C . LEU A 1 208 ? -18.435 -4.825 14.462 1.00 73.06 208 LEU A C 1
ATOM 1638 O O . LEU A 1 208 ? -18.575 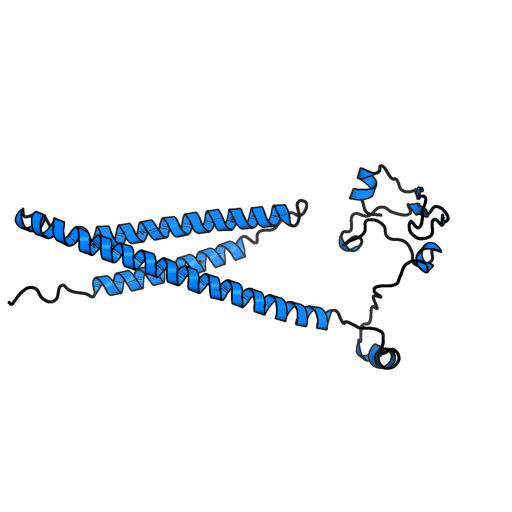-5.339 15.573 1.00 73.06 208 LEU A O 1
ATOM 1642 N N . THR A 1 209 ? -18.386 -3.500 14.297 1.00 67.50 209 THR A N 1
ATOM 1643 C CA . THR A 1 209 ? -18.536 -2.555 15.416 1.00 67.50 209 THR A CA 1
ATOM 1644 C C . THR A 1 209 ? -19.945 -2.600 16.007 1.00 67.50 209 THR A C 1
ATOM 1646 O O . THR A 1 209 ? -20.069 -2.702 17.226 1.00 67.50 209 THR A O 1
ATOM 1649 N N . LEU A 1 210 ? -21.002 -2.631 15.186 1.00 68.31 210 LEU A N 1
ATOM 1650 C CA . LEU A 1 210 ? -22.387 -2.803 15.646 1.00 68.31 210 LEU A CA 1
ATOM 1651 C C . LEU A 1 210 ? -22.583 -4.105 16.431 1.00 68.31 210 LEU A C 1
ATOM 1653 O O . LEU A 1 210 ? -23.171 -4.082 17.511 1.00 68.31 210 LEU A O 1
ATOM 1657 N N . ILE A 1 211 ? -22.054 -5.227 15.938 1.00 74.31 211 ILE A N 1
ATOM 1658 C CA . ILE A 1 211 ? -22.107 -6.519 16.639 1.00 74.31 211 ILE A CA 1
ATOM 1659 C C . ILE A 1 211 ? -21.395 -6.422 17.993 1.00 74.31 211 ILE A C 1
ATOM 1661 O O . ILE A 1 211 ? -21.931 -6.873 19.006 1.00 74.31 211 ILE A O 1
ATOM 1665 N N . CYS A 1 212 ? -20.216 -5.796 18.033 1.00 66.19 212 CYS A N 1
ATOM 1666 C CA . CYS A 1 212 ? -19.452 -5.616 19.264 1.00 66.19 212 CYS A CA 1
ATOM 1667 C C . CYS A 1 212 ? -20.206 -4.739 20.281 1.00 66.19 212 CYS A C 1
ATOM 1669 O O . CYS A 1 212 ? -20.232 -5.058 21.470 1.00 66.19 212 CYS A O 1
ATOM 1671 N N . PHE A 1 213 ? -20.891 -3.688 19.820 1.00 63.19 213 PHE A N 1
ATOM 1672 C CA . PHE A 1 213 ? -21.754 -2.849 20.655 1.00 63.19 213 PHE A CA 1
ATOM 1673 C C . PHE A 1 213 ? -22.971 -3.583 21.191 1.00 63.19 213 PHE A C 1
ATOM 1675 O O . PHE A 1 213 ? -23.284 -3.446 22.370 1.00 63.19 213 PHE A O 1
ATOM 1682 N N . ILE A 1 214 ? -23.657 -4.358 20.351 1.00 65.94 214 ILE A N 1
ATOM 1683 C CA . ILE A 1 214 ? -24.826 -5.132 20.774 1.00 65.94 214 ILE A CA 1
ATOM 1684 C C . ILE A 1 214 ? -24.400 -6.170 21.812 1.00 65.94 214 ILE A C 1
ATOM 1686 O O . ILE A 1 214 ? -25.060 -6.299 22.836 1.00 65.94 214 ILE A O 1
ATOM 1690 N N . LEU A 1 215 ? -23.267 -6.852 21.615 1.00 65.94 215 LEU A N 1
ATOM 1691 C CA . LEU A 1 215 ? -22.717 -7.796 22.593 1.00 65.94 215 LEU A CA 1
ATOM 1692 C C . LEU A 1 215 ? -22.349 -7.122 23.919 1.00 65.94 215 LEU A C 1
ATOM 1694 O O . LEU A 1 215 ? -22.700 -7.635 24.981 1.00 65.94 215 LEU A O 1
ATOM 1698 N N . GLN A 1 216 ? -21.668 -5.976 23.877 1.00 58.28 216 GLN A N 1
ATOM 1699 C CA . GLN A 1 216 ? -21.291 -5.237 25.084 1.00 58.28 216 GLN A CA 1
ATOM 1700 C C . GLN A 1 216 ? -22.513 -4.657 25.804 1.00 58.28 216 GLN A C 1
ATOM 1702 O O . GLN A 1 216 ? -22.642 -4.822 27.015 1.00 58.28 216 GLN A O 1
ATOM 1707 N N . GLY A 1 217 ? -23.454 -4.065 25.066 1.00 57.97 217 GLY A N 1
ATOM 1708 C CA . GLY A 1 217 ? -24.719 -3.561 25.596 1.00 57.97 217 GLY A CA 1
ATOM 1709 C C . GLY A 1 217 ? -25.584 -4.674 26.187 1.00 57.97 217 GLY A C 1
ATOM 1710 O O . GLY A 1 217 ? -26.135 -4.512 27.275 1.00 57.97 217 GLY A O 1
ATOM 1711 N N . TYR A 1 218 ? -25.633 -5.841 25.538 1.00 59.94 218 TYR A N 1
ATOM 1712 C CA . TYR A 1 218 ? -26.343 -7.018 26.036 1.00 59.94 218 TYR A CA 1
ATOM 1713 C C . TYR A 1 218 ? -25.692 -7.583 27.302 1.00 59.94 218 TYR A C 1
ATOM 1715 O O . TYR A 1 218 ? -26.393 -7.891 28.263 1.00 59.94 218 TYR A O 1
ATOM 1723 N N . LYS A 1 219 ? -24.354 -7.665 27.353 1.00 54.31 219 LYS A N 1
ATOM 1724 C CA . LYS A 1 219 ? -23.614 -8.108 28.545 1.00 54.31 219 LYS A CA 1
ATOM 1725 C C . LYS A 1 219 ? -23.806 -7.148 29.723 1.00 54.31 219 LYS A C 1
ATOM 1727 O O . LYS A 1 219 ? -23.993 -7.603 30.847 1.00 54.31 219 LYS A O 1
ATOM 1732 N N . MET A 1 220 ? -23.824 -5.839 29.470 1.00 50.88 220 MET A N 1
ATOM 1733 C CA . MET A 1 220 ? -24.014 -4.824 30.510 1.00 50.88 220 MET A CA 1
ATOM 1734 C C . MET A 1 220 ? -25.472 -4.751 30.998 1.00 50.88 220 MET A C 1
ATOM 1736 O O . MET A 1 220 ? -25.713 -4.556 32.184 1.00 50.88 220 MET A O 1
ATOM 1740 N N . SER A 1 221 ? -26.454 -4.985 30.119 1.00 51.22 221 SER A N 1
ATOM 1741 C CA . SER A 1 221 ? -27.879 -5.068 30.483 1.00 51.22 221 SER A CA 1
ATOM 1742 C C . SER A 1 221 ? -28.217 -6.286 31.351 1.00 51.22 221 SER A C 1
ATOM 1744 O O . SER A 1 221 ? -29.295 -6.326 31.944 1.00 51.22 221 SER A O 1
ATOM 1746 N N . ARG A 1 222 ? -27.339 -7.297 31.395 1.00 47.38 222 ARG A N 1
ATOM 1747 C CA . ARG A 1 222 ? -27.584 -8.578 32.068 1.00 47.38 222 ARG A CA 1
ATOM 1748 C C . ARG A 1 222 ? -26.879 -8.740 33.410 1.00 47.38 222 ARG A C 1
ATOM 1750 O O . ARG A 1 222 ? -27.007 -9.808 33.997 1.00 47.38 222 ARG A O 1
ATOM 1757 N N . HIS A 1 223 ? -26.188 -7.713 33.903 1.00 48.22 223 HIS A N 1
ATOM 1758 C CA . HIS A 1 223 ? -25.865 -7.612 35.324 1.00 48.22 223 HIS A CA 1
ATOM 1759 C C . HIS A 1 223 ? -27.002 -6.855 36.022 1.00 48.22 223 HIS A C 1
ATOM 1761 O O . HIS A 1 223 ? -26.956 -5.624 36.095 1.00 48.22 223 HIS A O 1
ATOM 1767 N N . PRO A 1 224 ? -28.055 -7.547 36.506 1.00 41.22 224 PRO A N 1
ATOM 1768 C CA . PRO A 1 224 ? -28.908 -6.950 37.514 1.00 41.22 224 PRO A CA 1
ATOM 1769 C C . PRO A 1 224 ? -28.028 -6.613 38.720 1.00 41.22 224 PRO A C 1
ATOM 1771 O O . PRO A 1 224 ? -27.050 -7.305 39.010 1.00 41.22 224 PRO A O 1
ATOM 1774 N N . LEU A 1 225 ? -28.364 -5.514 39.387 1.00 49.12 225 LEU A N 1
ATOM 1775 C CA . LEU A 1 225 ? -27.830 -5.142 40.690 1.00 49.12 225 LEU A CA 1
ATOM 1776 C C . LEU A 1 225 ? -28.132 -6.280 41.677 1.00 49.12 225 LEU A C 1
ATOM 1778 O O . LEU A 1 225 ? -29.184 -6.281 42.307 1.00 49.12 225 LEU A O 1
ATOM 1782 N N . GLU A 1 226 ? -27.250 -7.268 41.770 1.00 45.75 226 GLU A N 1
ATOM 1783 C CA . GLU A 1 226 ? -27.322 -8.306 42.789 1.00 45.75 226 GLU A CA 1
ATOM 1784 C C . GLU A 1 226 ? -26.361 -7.932 43.924 1.00 45.75 226 GLU A C 1
ATOM 1786 O O . GLU A 1 226 ? -25.151 -7.820 43.726 1.00 45.75 226 GLU A O 1
ATOM 1791 N N . ASN A 1 227 ? -26.964 -7.730 45.098 1.00 41.81 227 ASN A N 1
ATOM 1792 C CA . ASN A 1 227 ? -26.384 -7.569 46.435 1.00 41.81 227 ASN A CA 1
ATOM 1793 C C . ASN A 1 227 ? -25.779 -6.210 46.817 1.00 41.81 227 ASN A C 1
ATOM 1795 O O . ASN A 1 227 ? -24.567 -6.028 46.847 1.00 41.81 227 ASN A O 1
ATOM 1799 N N . THR A 1 228 ? -26.657 -5.316 47.288 1.00 42.88 228 THR A N 1
ATOM 1800 C CA . THR A 1 228 ? -26.463 -4.633 48.586 1.00 42.88 228 THR A CA 1
ATOM 1801 C C . THR A 1 228 ? -27.817 -4.467 49.294 1.00 42.88 228 THR A C 1
ATOM 1803 O O . THR A 1 228 ? -28.271 -3.350 49.534 1.00 42.88 228 THR A O 1
ATOM 1806 N N . GLU A 1 229 ? -28.487 -5.581 49.568 1.00 40.53 229 GLU A N 1
ATOM 1807 C CA . GLU A 1 229 ? -29.267 -5.773 50.795 1.00 40.53 229 GLU A CA 1
ATOM 1808 C C . GLU A 1 229 ? -28.620 -6.985 51.488 1.00 40.53 229 GLU A C 1
ATOM 1810 O O . GLU A 1 229 ? -28.185 -7.907 50.803 1.00 40.53 229 GLU A O 1
ATOM 1815 N N . ASP A 1 230 ? -28.479 -6.912 52.811 1.00 38.84 230 ASP A N 1
ATOM 1816 C CA . ASP A 1 230 ? -27.784 -7.843 53.717 1.00 38.84 230 ASP A CA 1
ATOM 1817 C C . ASP A 1 230 ? -26.242 -7.873 53.665 1.00 38.84 230 ASP A C 1
ATOM 1819 O O . ASP A 1 230 ? -25.615 -8.755 53.082 1.00 38.84 230 ASP A O 1
ATOM 1823 N N . SER A 1 231 ? -25.585 -6.946 54.376 1.00 33.19 231 SER A N 1
ATOM 1824 C CA . SER A 1 231 ? -25.256 -7.133 55.806 1.00 33.19 231 SER A CA 1
ATOM 1825 C C . SER A 1 231 ? -24.376 -6.012 56.365 1.00 33.19 231 SER A C 1
ATOM 1827 O O . SER A 1 231 ? -23.622 -5.377 55.595 1.00 33.19 231 SER A O 1
#

Organism: NCBI:txid582851

Radius of gyration: 33.09 Å; chains: 1; bounding box: 68×49×93 Å

=== Feature glossary ===
Annotated list of the representations used here:

Nearest PDB structures. The Foldseek neighbor list gives the closest experimentally determined structures in the PDB, ranked by structural alignment. TM-score near 1 means near-identical fold; near 0.3 means only rough topology match. This is how one finds what a novel AlphaFold prediction most resembles in the solved-structure universe.

Foldseek 3Di. Foldseek's 3Di representation compresses backbone geometry into a per-residue letter drawn from a learned twenty-state alphabet. It captures the tertiary interaction pattern around each residue — which residues are packed against it in space, regardless of where they are in sequence.

Radius of gyration, Cα contacts, bounding box. Radius of gyration (Rg) is the root-mean-square distance of Cα atoms from their centroid — a single number for overall size and compactness. A globular domain of N residues has Rg ≈ 2.2·N^0.38 Å; an extended or disordered chain has a much larger Rg. The Cα contact count is the number of residue pairs whose Cα atoms are within 8 Å and are more than four positions apart in sequence — a standard proxy for tertiary packing density. The bounding box is the smallest axis-aligned box enclosing all Cα atoms.

InterPro / GO / CATH / organism. The annotation block draws on four external resources. InterPro: which protein families and domains the sequence belongs to. GO: standardized terms for what the protein does, what process it participates in, and where in the cell it acts. CATH: which structural fold it has in the CATH hierarchy. Organism: the species of origin.

mmCIF coordinates. The mmCIF block holds the 3D Cartesian coordinates of each backbone atom (N, Cα, C, O) in ångströms. mmCIF is the PDB's canonical archive format — a tagged-loop text representation of the atomic model.

pLDDT. pLDDT is the predicted lDDT-Cα score: AlphaFold's confidence that the local environment of each residue (all inter-atomic distances within 15 Å) is correctly placed. It is a per-residue number between 0 and 100, with higher meaning more reliable.

Backbone torsions (φ/ψ). φ (phi) and ψ (psi) are the two rotatable backbone dihedrals per residue: φ is the C(i-1)–N–Cα–C torsion, ψ is the N–Cα–C–N(i+1) torsion, both in degrees on (−180°, 180°]. α-helical residues cluster near (−60°, −45°); β-strand residues near (−120°, +130°). A Ramachandran plot is simply a scatter of (φ, ψ) for every residue.

B-factor. For experimental (PDB) structures, the B-factor (temperature factor) quantifies the positional spread of each atom in the crystal — a combination of thermal vibration and static disorder — in units of Å². High B-factors mark flexible loops or poorly resolved regions; low B-factors mark the rigid, well-ordered core.

Secondary structure (3-state, P-SEA). SS3 is a coarse helix/strand/coil call (letters a/b/c) made by the P-SEA algorithm from inter-Cα distances and dihedrals. It is less detailed than DSSP but needs only Cα positions.

Predicted aligned error. Predicted aligned error is AlphaFold's pairwise confidence. Unlike pLDDT (per-residue), PAE is per-residue-pair and captures whether two parts of the structure are correctly placed relative to each other. Units are ångströms of expected positional error.

Solvent-accessible surface area. Solvent-accessible surface area (SASA) is the area in Å² traced out by the centre of a 1.4 Å probe sphere (a water molecule) rolled over the protein's van der Waals surface (Shrake–Rupley / Lee–Richards construction). Buried residues have near-zero SASA; fully exposed residues can exceed 200 Å². The total SASA scales roughly with the number of surface residues.

Secondary structure (8-state, DSSP). The SS8 string is DSSP's per-residue secondary-structure call. α-helix (H) means an i→i+4 H-bond ladder; β-strand (E) means the residue participates in a β-sheet; 3₁₀ (G) and π (I) are tighter and wider helices; T/S are turns/bends; '-' is loop.

Rendered structure images. Structure images are PyMOL renders from six orthogonal camera directions. Cartoon representation draws helices as coils and strands as arrows; sticks shows the backbone as bonds; surface shows the solvent-excluded envelope. Rainbow coloring maps sequence position to hue (blue→red, N→C); chain coloring assigns a distinct color per polypeptide.

Sequence. The amino-acid sequence is the protein's primary structure: the linear order of residues from the N-terminus to the C-terminus, written in one-letter code. Everything else here — the 3D coordinates, the secondary structure, the domain annotations — is ultimately a consequence of this string.

Contact-map, Ramachandran, and PAE plots. Three diagnostic plots accompany the record. The Cα contact map visualizes the tertiary structure as a 2D adjacency matrix (8 Å cutoff, sequence-local contacts suppressed). The Ramachandran plot shows the distribution of backbone (φ, ψ) torsions, with points in the α and β basins reflecting secondary structure content. The PAE plot shows AlphaFold's inter-residue confidence as a color matrix.